Protein AF-A0A3R6RCW5-F1 (afdb_monomer)

pLDDT: mean 74.86, std 22.26, range [25.84, 98.38]

Structure (mmCIF, N/CA/C/O backbone):
data_AF-A0A3R6RCW5-F1
#
_entry.id   AF-A0A3R6RCW5-F1
#
loop_
_atom_site.group_PDB
_atom_site.id
_atom_site.type_symbol
_atom_site.label_atom_id
_atom_site.label_alt_id
_atom_site.label_comp_id
_atom_site.label_asym_id
_atom_site.label_entity_id
_atom_site.label_seq_id
_atom_site.pdbx_PDB_ins_code
_atom_site.Cartn_x
_atom_site.Cartn_y
_atom_site.Cartn_z
_atom_site.occupancy
_atom_site.B_iso_or_equiv
_atom_site.auth_seq_id
_atom_site.auth_comp_id
_atom_site.auth_asym_id
_atom_site.auth_atom_id
_atom_site.pdbx_PDB_model_num
ATOM 1 N N . MET A 1 1 ? 11.178 -38.781 61.546 1.00 30.75 1 MET A N 1
ATOM 2 C CA . MET A 1 1 ? 9.758 -39.205 61.508 1.00 30.75 1 MET A CA 1
ATOM 3 C C . MET A 1 1 ? 8.879 -37.956 61.593 1.00 30.75 1 MET A C 1
ATOM 5 O O . MET A 1 1 ? 9.357 -36.975 62.148 1.00 30.75 1 MET A O 1
ATOM 9 N N . PRO A 1 2 ? 7.709 -37.938 60.935 1.00 32.97 2 PRO A N 1
ATOM 10 C CA . PRO A 1 2 ? 7.209 -36.791 60.161 1.00 32.97 2 PRO A CA 1
ATOM 11 C C . PRO A 1 2 ? 6.230 -35.880 60.934 1.00 32.97 2 PRO A C 1
ATOM 13 O O . PRO A 1 2 ? 5.590 -36.358 61.870 1.00 32.97 2 PRO A O 1
ATOM 16 N N . PRO A 1 3 ? 6.016 -34.611 60.523 1.00 35.06 3 PRO A N 1
ATOM 17 C CA . PRO A 1 3 ? 4.926 -33.795 61.042 1.00 35.06 3 PRO A CA 1
ATOM 18 C C . PRO A 1 3 ? 3.623 -34.152 60.313 1.00 35.06 3 PRO A C 1
ATOM 20 O O . PRO A 1 3 ? 3.296 -33.621 59.257 1.00 35.06 3 PRO A O 1
ATOM 23 N N . GLY A 1 4 ? 2.902 -35.105 60.899 1.00 47.81 4 GLY A N 1
ATOM 24 C CA . GLY A 1 4 ? 1.522 -35.484 60.583 1.00 47.81 4 GLY A CA 1
ATOM 25 C C . GLY A 1 4 ? 0.675 -35.612 61.855 1.00 47.81 4 GLY A C 1
ATOM 26 O O . GLY A 1 4 ? -0.209 -36.458 61.922 1.00 47.81 4 GLY A O 1
ATOM 27 N N . GLN A 1 5 ? 0.982 -34.822 62.893 1.00 51.81 5 GLN A N 1
ATOM 28 C CA . GLN A 1 5 ? 0.390 -34.953 64.233 1.00 51.81 5 GLN A CA 1
ATOM 29 C C . GLN A 1 5 ? -0.256 -33.671 64.802 1.00 51.81 5 GLN A C 1
ATOM 31 O O . GLN A 1 5 ? -0.474 -33.598 66.004 1.00 51.81 5 GLN A O 1
ATOM 36 N N . GLU A 1 6 ? -0.657 -32.697 63.974 1.00 48.44 6 GLU A N 1
ATOM 37 C CA . GLU A 1 6 ? -1.359 -31.481 64.456 1.00 48.44 6 GLU A CA 1
ATOM 38 C C . GLU A 1 6 ? -2.704 -31.173 63.769 1.00 48.44 6 GLU A C 1
ATOM 40 O O . GLU A 1 6 ? -3.162 -30.035 63.762 1.00 48.44 6 GLU A O 1
ATOM 45 N N . LEU A 1 7 ? -3.405 -32.170 63.216 1.00 47.66 7 LEU A N 1
ATOM 46 C CA . LEU A 1 7 ? -4.731 -31.940 62.605 1.00 47.66 7 LEU A CA 1
ATOM 47 C C . LEU A 1 7 ? -5.890 -32.749 63.204 1.00 47.66 7 LEU A C 1
ATOM 49 O O . LEU A 1 7 ? -7.007 -32.674 62.700 1.00 47.66 7 LEU A O 1
ATOM 53 N N . SER A 1 8 ? -5.697 -33.468 64.313 1.00 50.00 8 SER A N 1
ATOM 54 C CA . SER A 1 8 ? -6.779 -34.261 64.929 1.00 50.00 8 SER A CA 1
ATOM 55 C C . SER A 1 8 ? -7.520 -33.570 66.087 1.00 50.00 8 SER A C 1
ATOM 57 O O . SER A 1 8 ? -8.469 -34.142 66.621 1.00 50.00 8 SER A O 1
ATOM 59 N N . GLY A 1 9 ? -7.143 -32.339 66.462 1.00 46.25 9 GLY A N 1
ATOM 60 C CA . GLY A 1 9 ? -7.747 -31.607 67.590 1.00 46.25 9 GLY A CA 1
ATOM 61 C C . GLY A 1 9 ? -8.756 -30.501 67.238 1.00 46.25 9 GLY A C 1
ATOM 62 O O . GLY A 1 9 ? -9.497 -30.062 68.114 1.00 46.25 9 GLY A O 1
ATOM 63 N N . LEU A 1 10 ? -8.824 -30.043 65.982 1.00 44.44 10 LEU A N 1
ATOM 64 C CA . LEU A 1 10 ? -9.573 -28.830 65.590 1.00 44.44 10 LEU A CA 1
ATOM 65 C C . LEU A 1 10 ? -11.055 -29.054 65.226 1.00 44.44 10 LEU A C 1
ATOM 67 O O . LEU A 1 10 ? -11.757 -28.107 64.877 1.00 44.44 10 LEU A O 1
ATOM 71 N N . THR A 1 11 ? -11.568 -30.282 65.321 1.00 48.78 11 THR A N 1
ATOM 72 C CA . THR A 1 11 ? -12.940 -30.635 64.902 1.00 48.78 11 THR A CA 1
ATOM 73 C C . THR A 1 11 ? -13.955 -30.781 66.040 1.00 48.78 11 THR A C 1
ATOM 75 O O . THR A 1 11 ? -15.089 -31.168 65.769 1.00 48.78 11 THR A O 1
ATOM 78 N N . LYS A 1 12 ? -13.610 -30.471 67.301 1.00 47.28 12 LYS A N 1
ATOM 79 C CA . LYS A 1 12 ? -14.509 -30.733 68.450 1.00 47.28 12 LYS A CA 1
ATOM 80 C C . LYS A 1 12 ? -14.918 -29.537 69.316 1.00 47.28 12 LYS A C 1
ATOM 82 O O . LYS A 1 12 ? -15.684 -29.744 70.251 1.00 47.28 12 LYS A O 1
ATOM 87 N N . ASP A 1 13 ? -14.495 -28.312 69.006 1.00 47.88 13 ASP A N 1
ATOM 88 C CA . ASP A 1 13 ? -14.911 -27.125 69.770 1.00 47.88 13 ASP A CA 1
ATOM 89 C C . ASP A 1 13 ? -15.433 -26.000 68.850 1.00 47.88 13 ASP A C 1
ATOM 91 O O . ASP A 1 13 ? -14.643 -25.262 68.253 1.00 47.88 13 ASP A O 1
ATOM 95 N N . PRO A 1 14 ? -16.765 -25.856 68.708 1.00 50.72 14 PRO A N 1
ATOM 96 C CA . PRO A 1 14 ? -17.390 -24.800 67.910 1.00 50.72 14 PRO A CA 1
ATOM 97 C C . PRO A 1 14 ? -17.137 -23.377 68.432 1.00 50.72 14 PRO A C 1
ATOM 99 O O . PRO A 1 14 ? -17.362 -22.424 67.690 1.00 50.72 14 PRO A O 1
ATOM 102 N N . GLN A 1 15 ? -16.683 -23.201 69.680 1.00 51.16 15 GLN A N 1
ATOM 103 C CA . GLN A 1 15 ? -16.537 -21.877 70.301 1.00 51.16 15 GLN A CA 1
ATOM 104 C C . GLN A 1 15 ? -15.192 -21.194 70.017 1.00 51.16 15 GLN A C 1
ATOM 106 O O . GLN A 1 15 ? -15.000 -20.046 70.415 1.00 51.16 15 GLN A O 1
ATOM 111 N N . LYS A 1 16 ? -14.272 -21.854 69.300 1.00 48.81 16 LYS A N 1
ATOM 112 C CA . LYS A 1 16 ? -12.959 -21.292 68.930 1.00 48.81 16 LYS A CA 1
ATOM 113 C C . LYS A 1 16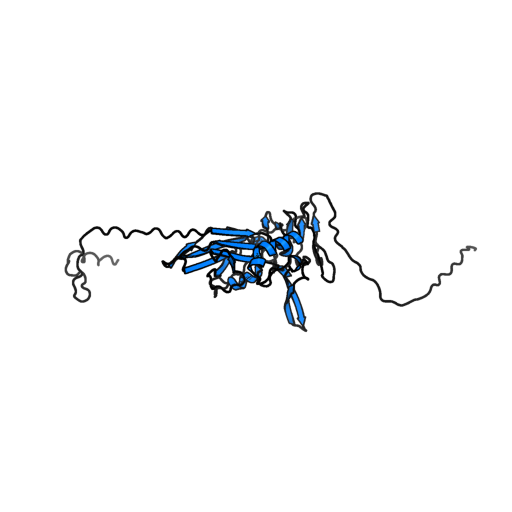 ? -12.847 -20.812 67.480 1.00 48.81 16 LYS A C 1
ATOM 115 O O . LYS A 1 16 ? -11.752 -20.468 67.049 1.00 48.81 16 LYS A O 1
ATOM 120 N N . ARG A 1 17 ? -13.947 -20.763 66.719 1.00 48.66 17 ARG A N 1
ATOM 121 C CA . ARG A 1 17 ? -13.941 -20.135 65.388 1.00 48.66 17 ARG A CA 1
ATOM 122 C C . ARG A 1 17 ? -14.003 -18.614 65.533 1.00 48.66 17 ARG A C 1
ATOM 124 O O . ARG A 1 17 ? -14.831 -18.077 66.262 1.00 48.66 17 ARG A O 1
ATOM 131 N N . GLU A 1 18 ? -13.041 -17.975 64.888 1.00 45.00 18 GLU A N 1
ATOM 132 C CA . GLU A 1 18 ? -12.576 -16.606 65.083 1.00 45.00 18 GLU A CA 1
ATOM 133 C C . GLU A 1 18 ? -13.683 -15.543 65.038 1.00 45.00 18 GLU A C 1
ATOM 135 O O . GLU A 1 18 ? -14.505 -15.482 64.126 1.00 45.00 18 GLU A O 1
ATOM 140 N N . ARG A 1 19 ? -13.651 -14.666 66.046 1.00 40.44 19 ARG A N 1
ATOM 141 C CA . ARG A 1 19 ? -14.310 -13.359 66.064 1.00 40.44 19 ARG A CA 1
ATOM 142 C C . ARG A 1 19 ? -13.325 -12.346 65.480 1.00 40.44 19 ARG A C 1
ATOM 144 O O . ARG A 1 19 ? -12.200 -12.269 65.969 1.00 40.44 19 ARG A O 1
ATOM 151 N N . PHE A 1 20 ? -13.743 -11.534 64.515 1.00 38.69 20 PHE A N 1
ATOM 152 C CA . PHE A 1 20 ? -12.993 -10.350 64.087 1.00 38.69 20 PHE A CA 1
ATOM 153 C C . PHE A 1 20 ? -13.602 -9.131 64.798 1.00 38.69 20 PHE A C 1
ATOM 155 O O . PHE A 1 20 ? -14.786 -8.859 64.639 1.00 38.69 20 PHE A O 1
ATOM 162 N N . TYR A 1 21 ? -12.830 -8.459 65.659 1.00 38.34 21 TYR A N 1
ATOM 163 C CA . TYR A 1 21 ? -13.217 -7.229 66.381 1.00 38.34 21 TYR A CA 1
ATOM 164 C C . TYR A 1 21 ? -14.599 -7.216 67.075 1.00 38.34 21 TYR A C 1
ATOM 166 O O . TYR A 1 21 ? -15.248 -6.182 67.164 1.00 38.34 21 TYR A O 1
ATOM 174 N N . GLY A 1 22 ? -15.036 -8.341 67.645 1.00 45.44 22 GLY A N 1
ATOM 175 C CA . GLY A 1 22 ? -16.128 -8.348 68.628 1.00 45.44 22 GLY A CA 1
ATOM 176 C C . GLY A 1 22 ? -17.563 -8.223 68.097 1.00 45.44 22 GLY A C 1
ATOM 177 O O . GLY A 1 22 ? -18.472 -8.251 68.922 1.00 45.44 22 GLY A O 1
ATOM 178 N N . GLU A 1 23 ? -17.801 -8.178 66.783 1.00 38.06 23 GLU A N 1
ATOM 179 C CA . GLU A 1 23 ? -19.161 -8.222 66.220 1.00 38.06 23 GLU A CA 1
ATOM 180 C C . GLU A 1 23 ? -19.537 -9.608 65.671 1.00 38.06 23 GLU A C 1
ATOM 182 O O . GLU A 1 23 ? -18.700 -10.367 65.174 1.00 38.06 23 GLU A O 1
ATOM 187 N N . ALA A 1 24 ? -20.818 -9.967 65.801 1.00 39.12 24 ALA A N 1
ATOM 188 C CA . ALA A 1 24 ? -21.356 -11.222 65.294 1.00 39.12 24 ALA A CA 1
ATOM 189 C C . ALA A 1 24 ? -21.488 -11.159 63.765 1.00 39.12 24 ALA A C 1
ATOM 191 O O . ALA A 1 24 ? -22.272 -10.373 63.238 1.00 39.12 24 ALA A O 1
ATOM 192 N N . VAL A 1 25 ? -20.762 -12.021 63.050 1.00 37.66 25 VAL A N 1
ATOM 193 C CA . VAL A 1 25 ? -20.960 -12.220 61.608 1.00 37.66 25 VAL A CA 1
ATOM 194 C C . VAL A 1 25 ? -22.313 -12.907 61.416 1.00 37.66 25 VAL A C 1
ATOM 196 O O . VAL A 1 25 ? -22.475 -14.093 61.707 1.00 37.66 25 VAL A O 1
ATOM 199 N N . GLY A 1 26 ? -23.313 -12.123 61.013 1.00 35.34 26 GLY A N 1
ATOM 200 C CA . GLY A 1 26 ? -24.678 -12.582 60.792 1.00 35.34 26 GLY A CA 1
ATOM 201 C C . GLY A 1 26 ? -24.766 -13.626 59.679 1.00 35.34 26 GLY A C 1
ATOM 202 O O . GLY A 1 26 ? -24.210 -13.458 58.596 1.00 35.34 26 GLY A O 1
ATOM 203 N N . TYR A 1 27 ? -25.510 -14.696 59.950 1.00 38.56 27 TYR A N 1
ATOM 204 C CA . TYR A 1 27 ? -26.004 -15.620 58.938 1.00 38.56 27 TYR A CA 1
ATOM 205 C C . TYR A 1 27 ? -27.066 -14.907 58.094 1.00 38.56 27 TYR A C 1
ATOM 207 O O . TYR A 1 27 ? -28.124 -14.562 58.617 1.00 38.56 27 TYR A O 1
ATOM 215 N N . TYR A 1 28 ? -26.823 -14.738 56.795 1.00 31.94 28 TYR A N 1
ATOM 216 C CA . TYR A 1 28 ? -27.906 -14.515 55.839 1.00 31.94 28 TYR A CA 1
ATOM 217 C C . TYR A 1 28 ? -28.344 -15.860 55.261 1.00 31.94 28 TYR A C 1
ATOM 219 O O . TYR A 1 28 ? -27.628 -16.496 54.491 1.00 31.94 28 TYR A O 1
ATOM 227 N N . ALA A 1 29 ? -29.541 -16.280 55.662 1.00 40.41 29 ALA A N 1
ATOM 228 C CA . ALA A 1 29 ? -30.357 -17.264 54.973 1.00 40.41 29 ALA A CA 1
ATOM 229 C C . ALA A 1 29 ? -31.586 -16.526 54.425 1.00 40.41 29 ALA A C 1
ATOM 231 O O . ALA A 1 29 ? -32.310 -15.907 55.204 1.00 40.41 29 ALA A O 1
ATOM 232 N N . GLY A 1 30 ? -31.838 -16.595 53.115 1.00 30.08 30 GLY A N 1
ATOM 233 C CA . GLY A 1 30 ? -33.125 -16.181 52.554 1.00 30.08 30 GLY A CA 1
ATOM 234 C C . GLY A 1 30 ? -33.087 -15.624 51.133 1.00 30.08 30 GLY A C 1
ATOM 235 O O . GLY A 1 30 ? -32.453 -14.609 50.884 1.00 30.08 30 GLY A O 1
ATOM 236 N N . ALA A 1 31 ? -33.905 -16.258 50.289 1.00 31.25 31 ALA A N 1
ATOM 237 C CA . ALA A 1 31 ? -34.411 -15.830 48.985 1.00 31.25 31 ALA A CA 1
ATOM 238 C C . ALA A 1 31 ? -33.444 -15.908 47.795 1.00 31.25 31 ALA A C 1
ATOM 240 O O . ALA A 1 31 ? -32.333 -15.392 47.819 1.00 31.25 31 ALA A O 1
ATOM 241 N N . SER A 1 32 ? -33.923 -16.567 46.735 1.00 37.91 32 SER A N 1
ATOM 242 C CA . SER A 1 32 ? -33.320 -16.609 45.410 1.00 37.91 32 SER A CA 1
ATOM 243 C C . SER A 1 32 ? -32.846 -15.221 44.989 1.00 37.91 32 SER A C 1
ATOM 245 O O . SER A 1 32 ? -33.643 -14.378 44.584 1.00 37.91 32 SER A O 1
ATOM 247 N N . LEU A 1 33 ? -31.533 -15.010 45.040 1.00 38.69 33 LEU A N 1
ATOM 248 C CA . LEU A 1 33 ? -30.885 -14.128 44.090 1.00 38.69 33 LEU A CA 1
ATOM 249 C C . LEU A 1 33 ? -31.175 -14.768 42.734 1.00 38.69 33 LEU A C 1
ATOM 251 O O . LEU A 1 33 ? -30.578 -15.786 42.386 1.00 38.69 33 LEU A O 1
ATOM 255 N N . THR A 1 34 ? -32.141 -14.228 41.991 1.00 40.03 34 THR A N 1
ATOM 256 C CA . THR A 1 34 ? -32.023 -14.259 40.533 1.00 40.03 34 THR A CA 1
ATOM 257 C C . THR A 1 34 ? -30.576 -13.899 40.244 1.00 40.03 34 THR A C 1
ATOM 259 O O . THR A 1 34 ? -30.124 -12.850 40.719 1.00 40.03 34 THR A O 1
ATOM 262 N N . GLU A 1 35 ? -29.838 -14.797 39.578 1.00 39.53 35 GLU A N 1
ATOM 263 C CA . GLU A 1 35 ? -28.527 -14.443 39.038 1.00 39.53 35 GLU A CA 1
ATOM 264 C C . GLU A 1 35 ? -28.685 -13.052 38.421 1.00 39.53 35 GLU A C 1
ATOM 266 O O . GLU A 1 35 ? -29.673 -12.849 37.702 1.00 39.53 35 GLU A O 1
ATOM 271 N N . PRO A 1 36 ? -27.827 -12.069 38.764 1.00 42.72 36 PRO A N 1
ATOM 272 C CA . PRO A 1 36 ? -27.887 -10.792 38.075 1.00 42.72 36 PRO A CA 1
ATOM 273 C C . PRO A 1 36 ? -27.877 -11.139 36.595 1.00 42.72 36 PRO A C 1
ATOM 275 O O . PRO A 1 36 ? -27.014 -11.923 36.189 1.00 42.72 36 PRO A O 1
ATOM 278 N N . GLU A 1 37 ? -28.879 -10.665 35.844 1.00 38.72 37 GLU A N 1
ATOM 279 C CA . GLU A 1 37 ? -28.925 -10.887 34.404 1.00 38.72 37 GLU A CA 1
ATOM 280 C C . GLU A 1 37 ? -27.516 -10.609 33.895 1.00 38.72 37 GLU A C 1
ATOM 282 O O . GLU A 1 37 ? -27.020 -9.479 33.981 1.00 38.72 37 GLU A O 1
ATOM 287 N N . LYS A 1 38 ? -26.833 -11.660 33.429 1.00 37.09 38 LYS A N 1
ATOM 288 C CA . LYS A 1 38 ? -25.715 -11.472 32.528 1.00 37.09 38 LYS A CA 1
ATOM 289 C C . LYS A 1 38 ? -26.368 -10.796 31.340 1.00 37.09 38 LYS A C 1
ATOM 291 O O . LYS A 1 38 ? -26.935 -11.471 30.489 1.00 37.09 38 LYS A O 1
ATOM 296 N N . LYS A 1 39 ? -26.347 -9.461 31.323 1.00 38.38 39 LYS A N 1
ATOM 297 C CA . LYS A 1 39 ? -26.406 -8.742 30.064 1.00 38.38 39 LYS A CA 1
ATOM 298 C C . LYS A 1 39 ? -25.339 -9.420 29.230 1.00 38.38 39 LYS A C 1
ATOM 300 O O . LYS A 1 39 ? -24.167 -9.412 29.624 1.00 38.38 39 LYS A O 1
ATOM 305 N N . ASP A 1 40 ? -25.766 -10.097 28.172 1.00 47.88 40 ASP A N 1
ATOM 306 C CA . ASP A 1 40 ? -24.823 -10.529 27.160 1.00 47.88 40 ASP A CA 1
ATOM 307 C C . ASP A 1 40 ? -23.953 -9.309 26.847 1.00 47.88 40 ASP A C 1
ATOM 309 O O . ASP A 1 40 ? -24.497 -8.199 26.753 1.00 47.88 40 ASP A O 1
ATOM 313 N N . PRO A 1 41 ? -22.616 -9.463 26.820 1.00 49.50 41 PRO A N 1
ATOM 314 C CA . PRO A 1 41 ? -21.749 -8.343 26.502 1.00 49.50 41 PRO A CA 1
ATOM 315 C C . PRO A 1 41 ? -22.288 -7.726 25.219 1.00 49.50 41 PRO A C 1
ATOM 317 O O . PRO A 1 41 ? -22.535 -8.466 24.265 1.00 49.50 41 PRO A O 1
ATOM 320 N N . GLU A 1 42 ? -22.542 -6.413 25.235 1.00 55.09 42 GLU A N 1
ATOM 321 C CA . GLU A 1 42 ? -22.978 -5.678 24.051 1.00 55.09 42 GLU A CA 1
ATOM 322 C C . GLU A 1 42 ? -22.049 -6.073 22.906 1.00 55.09 42 GLU A C 1
ATOM 324 O O . GLU A 1 42 ? -20.868 -5.720 22.886 1.00 55.09 42 GLU A O 1
ATOM 329 N N . GLN A 1 43 ? -22.557 -6.902 21.994 1.00 57.59 43 GLN A N 1
ATOM 330 C CA . GLN A 1 43 ? -21.824 -7.264 20.799 1.00 57.59 43 GLN A CA 1
ATOM 331 C C . GLN A 1 43 ? -21.896 -6.045 19.902 1.00 57.59 43 GLN A C 1
ATOM 333 O O . GLN A 1 43 ? -22.861 -5.838 19.171 1.00 57.59 43 GLN A O 1
ATOM 338 N N . VAL A 1 44 ? -20.881 -5.199 20.025 1.00 69.56 44 VAL A N 1
ATOM 339 C CA . VAL A 1 44 ? -20.669 -4.103 19.099 1.00 69.56 44 VAL A CA 1
ATOM 340 C C . VAL A 1 44 ? -20.272 -4.726 17.769 1.00 69.56 44 VAL A C 1
ATOM 342 O O . VAL A 1 44 ? -19.148 -5.202 17.605 1.00 69.56 44 VAL A O 1
ATOM 345 N N . GLU A 1 45 ? -21.215 -4.776 16.834 1.00 77.50 45 GLU A N 1
ATOM 346 C CA . GLU A 1 45 ? -20.921 -5.196 15.472 1.00 77.50 45 GLU A CA 1
ATOM 347 C C . GLU A 1 45 ? -20.054 -4.117 14.815 1.00 77.50 45 GLU A C 1
ATOM 349 O O . GLU A 1 45 ? -20.469 -2.969 14.658 1.00 77.50 45 GLU A O 1
ATOM 354 N N . MET A 1 46 ? -18.822 -4.486 14.467 1.00 84.19 46 MET A N 1
ATOM 355 C CA . MET A 1 46 ? -17.880 -3.616 13.768 1.00 84.19 46 MET A CA 1
ATOM 356 C C . MET A 1 46 ? -17.725 -4.108 12.343 1.00 84.19 46 MET A C 1
ATOM 358 O O . MET A 1 46 ? -17.439 -5.289 12.120 1.00 84.19 46 MET A O 1
ATOM 362 N N . LYS A 1 47 ? -17.843 -3.193 11.381 1.00 90.56 47 LYS A N 1
ATOM 363 C CA . LYS A 1 47 ? -17.513 -3.479 9.988 1.00 90.56 47 LYS A CA 1
ATOM 364 C C . LYS A 1 47 ? -16.159 -2.878 9.659 1.00 90.56 47 LYS A C 1
ATOM 366 O O . LYS A 1 47 ? -15.952 -1.679 9.814 1.00 90.56 47 LYS A O 1
ATOM 371 N N . VAL A 1 48 ? -15.249 -3.747 9.235 1.00 93.12 48 VAL A N 1
ATOM 372 C CA . VAL A 1 48 ? -13.889 -3.400 8.823 1.00 93.12 48 VAL A CA 1
ATOM 373 C C . VAL A 1 48 ? -13.680 -3.968 7.429 1.00 93.12 48 VAL A C 1
ATOM 375 O O . VAL A 1 48 ? -13.804 -5.180 7.235 1.00 93.12 48 VAL A O 1
ATOM 378 N N . THR A 1 49 ? -13.358 -3.103 6.473 1.00 95.12 49 THR A N 1
ATOM 379 C CA . THR A 1 49 ? -13.091 -3.483 5.083 1.00 95.12 49 THR A CA 1
ATOM 380 C C . THR A 1 49 ? -11.710 -2.990 4.683 1.00 95.12 49 THR A C 1
ATOM 382 O O . THR A 1 49 ? -11.371 -1.828 4.874 1.00 95.12 49 THR A O 1
ATOM 385 N N . VAL A 1 50 ? -10.888 -3.879 4.125 1.00 96.50 50 VAL A N 1
ATOM 386 C CA . VAL A 1 50 ? -9.531 -3.545 3.678 1.00 96.50 50 VAL A CA 1
ATOM 387 C C . VAL A 1 50 ? -9.494 -3.459 2.160 1.00 96.50 50 VAL A C 1
ATOM 389 O O . VAL A 1 50 ? -9.865 -4.411 1.472 1.00 96.50 50 VAL A O 1
ATOM 392 N N . HIS A 1 51 ? -8.974 -2.347 1.650 1.00 95.81 51 HIS A N 1
ATOM 393 C CA . HIS A 1 51 ? -8.833 -2.072 0.227 1.00 95.81 51 HIS A CA 1
ATOM 394 C C . HIS A 1 51 ? -7.351 -2.049 -0.139 1.00 95.81 51 HIS A C 1
ATOM 396 O O . HIS A 1 51 ? -6.622 -1.146 0.260 1.00 95.81 51 HIS A O 1
ATOM 402 N N . ASN A 1 52 ? -6.887 -3.060 -0.879 1.00 96.62 52 ASN A N 1
ATOM 403 C CA . ASN A 1 52 ? -5.499 -3.166 -1.341 1.00 96.62 52 ASN A CA 1
ATOM 404 C C . ASN A 1 52 ? -5.389 -2.791 -2.824 1.00 96.62 52 ASN A C 1
ATOM 406 O O . ASN A 1 52 ? -5.138 -3.635 -3.692 1.00 96.62 52 ASN A O 1
ATOM 410 N N . GLU A 1 53 ? -5.631 -1.515 -3.106 1.00 92.81 53 GLU A N 1
ATOM 411 C CA . GLU A 1 53 ? -5.816 -0.989 -4.457 1.00 92.81 53 GLU A CA 1
ATOM 412 C C . GLU A 1 53 ? -4.791 0.125 -4.728 1.00 92.81 53 GLU A C 1
ATOM 414 O O . GLU A 1 53 ? -3.629 0.012 -4.309 1.00 92.81 53 GLU A O 1
ATOM 419 N N . GLU A 1 54 ? -5.158 1.163 -5.480 1.00 94.00 54 GLU A N 1
ATOM 420 C CA . GLU A 1 54 ? -4.312 2.323 -5.776 1.00 94.00 54 GLU A CA 1
ATOM 421 C C . GLU A 1 54 ? -3.795 3.022 -4.512 1.00 94.00 54 GLU A C 1
ATOM 423 O O . GLU A 1 54 ? -2.667 3.512 -4.507 1.00 94.00 54 GLU A O 1
ATOM 428 N N . VAL A 1 55 ? -4.569 2.972 -3.431 1.00 94.38 55 VAL A N 1
ATOM 429 C CA . VAL A 1 55 ? -4.148 3.261 -2.056 1.00 94.38 55 VAL A CA 1
ATOM 430 C C . VAL A 1 55 ? -4.416 2.008 -1.224 1.00 94.38 55 VAL A C 1
ATOM 432 O O . VAL A 1 55 ? -5.405 1.313 -1.458 1.00 94.38 55 VAL A O 1
ATOM 435 N N . LEU A 1 56 ? -3.536 1.683 -0.274 1.00 96.69 56 LEU A N 1
ATOM 436 C CA . LEU A 1 56 ? -3.872 0.707 0.762 1.00 96.69 56 LEU A CA 1
ATOM 437 C C . LEU A 1 56 ? -4.543 1.447 1.911 1.00 96.69 56 LEU A C 1
ATOM 439 O O . LEU A 1 56 ? -3.887 2.230 2.601 1.00 96.69 56 LEU A O 1
ATOM 443 N N . TYR A 1 57 ? -5.825 1.186 2.127 1.00 95.38 57 TYR A N 1
ATOM 444 C CA . TYR A 1 57 ? -6.573 1.808 3.212 1.00 95.38 57 TYR A CA 1
ATOM 445 C C . TYR A 1 57 ? -7.587 0.851 3.833 1.00 95.38 57 TYR A C 1
ATOM 447 O O . TYR A 1 57 ? -7.881 -0.225 3.299 1.00 95.38 57 TYR A O 1
ATOM 455 N N . VAL A 1 58 ? -8.089 1.244 4.999 1.00 95.62 58 VAL A N 1
ATOM 456 C CA . VAL A 1 58 ? -9.076 0.489 5.767 1.00 95.62 58 VAL A CA 1
ATOM 457 C C . VAL A 1 58 ? -10.282 1.370 6.016 1.00 95.62 58 VAL A C 1
ATOM 459 O O . VAL A 1 58 ? -10.140 2.423 6.624 1.00 95.62 58 VAL A O 1
ATOM 462 N N . GLU A 1 59 ? -11.448 0.926 5.574 1.00 93.75 59 GLU A N 1
ATOM 463 C CA . GLU A 1 59 ? -12.727 1.541 5.911 1.00 93.75 59 GLU A CA 1
ATOM 464 C C . GLU A 1 59 ? -13.253 0.892 7.198 1.00 93.75 59 GLU A C 1
ATOM 466 O O . GLU A 1 59 ? -13.346 -0.338 7.296 1.00 93.75 59 GLU A O 1
ATOM 471 N N . VAL A 1 60 ? -13.576 1.710 8.198 1.00 93.00 60 VAL A N 1
ATOM 472 C CA . VAL A 1 60 ? -14.141 1.271 9.478 1.00 93.00 60 VAL A CA 1
ATOM 473 C C . VAL A 1 60 ? -15.447 2.017 9.725 1.00 93.00 60 VAL A C 1
ATOM 475 O O . VAL A 1 60 ? -15.468 3.247 9.788 1.00 93.00 60 VAL A O 1
ATOM 478 N N . GLU A 1 61 ? -16.544 1.277 9.888 1.00 90.69 61 GLU A N 1
ATOM 479 C CA . GLU A 1 61 ? -17.801 1.847 10.379 1.00 90.69 61 GLU A CA 1
ATOM 480 C C . GLU A 1 61 ? -17.689 2.078 11.890 1.00 90.69 61 GLU A C 1
ATOM 482 O O . GLU A 1 61 ? -17.401 1.147 12.647 1.00 90.69 61 GLU A O 1
ATOM 487 N N . ILE A 1 62 ? -17.915 3.317 12.328 1.00 87.88 62 ILE A N 1
ATOM 488 C CA . ILE A 1 62 ? -17.797 3.714 13.731 1.00 87.88 62 ILE A CA 1
ATOM 489 C C . ILE A 1 62 ? -19.051 3.248 14.468 1.00 87.88 62 ILE A C 1
ATOM 491 O O . ILE A 1 62 ? -20.149 3.742 14.183 1.00 87.88 62 ILE A O 1
ATOM 495 N N . PRO A 1 63 ? -18.926 2.325 15.434 1.00 85.50 63 PRO A N 1
ATOM 496 C CA . PRO A 1 63 ? -20.093 1.847 16.150 1.00 85.50 63 PRO A CA 1
ATOM 497 C C . PRO A 1 63 ? -20.650 2.925 17.083 1.00 85.50 63 PRO A C 1
ATOM 499 O O . PRO A 1 63 ? -19.910 3.714 17.670 1.00 85.50 63 PRO A O 1
ATOM 502 N N . SER A 1 64 ? -21.969 2.951 17.260 1.00 81.94 64 SER A N 1
ATOM 503 C CA . SER A 1 64 ? -22.613 3.847 18.224 1.00 81.94 64 SER A CA 1
ATOM 504 C C . SER A 1 64 ? -22.295 3.438 19.665 1.00 81.94 64 SER A C 1
ATOM 506 O O . SER A 1 64 ? -22.301 2.247 19.967 1.00 81.94 64 SER A O 1
ATOM 508 N N . GLY A 1 65 ? -22.113 4.410 20.566 1.00 78.94 65 GLY A N 1
ATOM 509 C CA . GLY A 1 65 ? -21.950 4.137 22.004 1.00 78.94 65 GLY A CA 1
ATOM 510 C C . GLY A 1 65 ? -20.578 3.570 22.385 1.00 78.94 65 GLY A C 1
ATOM 511 O O . GLY A 1 65 ? -20.460 2.803 23.340 1.00 78.94 65 GLY A O 1
ATOM 512 N N . VAL A 1 66 ? -19.529 3.902 21.623 1.00 84.00 66 VAL A N 1
ATOM 513 C CA . VAL A 1 66 ? -18.144 3.543 21.961 1.00 84.00 66 VAL A CA 1
ATOM 514 C C . VAL A 1 66 ? -17.403 4.752 22.529 1.00 84.00 66 VAL A C 1
ATOM 516 O O . VAL A 1 66 ? -17.505 5.863 22.014 1.00 84.00 66 VAL A O 1
ATOM 519 N N . ASN A 1 67 ? -16.640 4.523 23.595 1.00 84.19 67 ASN A N 1
ATOM 520 C CA . ASN A 1 67 ? -15.789 5.518 24.252 1.00 84.19 67 ASN A CA 1
ATOM 521 C C . ASN A 1 67 ? -14.398 5.626 23.614 1.00 84.19 67 ASN A C 1
ATOM 523 O O . ASN A 1 67 ? -13.650 6.557 23.907 1.00 84.19 67 ASN A O 1
ATOM 527 N N . GLY A 1 68 ? -14.025 4.645 22.796 1.00 87.88 68 GLY A N 1
ATOM 528 C CA . GLY A 1 68 ? -12.751 4.614 22.099 1.00 87.88 68 GLY A CA 1
ATOM 529 C C . GLY A 1 68 ? -12.803 3.646 20.932 1.00 87.88 68 GLY A C 1
ATOM 530 O O . GLY A 1 68 ? -13.426 2.591 21.052 1.00 87.88 68 GLY A O 1
ATOM 531 N N . LEU A 1 69 ? -12.132 3.981 19.835 1.00 91.00 69 LEU A N 1
ATOM 532 C CA . LEU A 1 69 ? -11.985 3.106 18.678 1.00 91.00 69 LEU A CA 1
ATOM 533 C C . LEU A 1 69 ? -10.539 3.144 18.187 1.00 91.00 69 LEU A C 1
ATOM 535 O O . LEU A 1 69 ? -9.959 4.211 18.017 1.00 91.00 69 LEU A O 1
ATOM 539 N N . LYS A 1 70 ? -9.955 1.970 17.966 1.00 92.50 70 LYS A N 1
ATOM 540 C CA . LYS A 1 70 ? -8.575 1.800 17.514 1.00 92.50 70 LYS A CA 1
ATOM 541 C C . LYS A 1 70 ? -8.540 0.907 16.293 1.00 92.50 70 LYS A C 1
ATOM 543 O O . LYS A 1 70 ? -9.240 -0.103 16.261 1.00 92.50 70 LYS A O 1
ATOM 548 N N . LEU A 1 71 ? -7.676 1.221 15.335 1.00 94.44 71 LEU A N 1
ATOM 549 C CA . LEU A 1 71 ? -7.319 0.296 14.268 1.00 94.44 71 LEU A CA 1
ATOM 550 C C . LEU A 1 71 ? -5.973 -0.343 14.576 1.00 94.44 71 LEU A C 1
ATOM 552 O O . LEU A 1 71 ? -4.953 0.336 14.551 1.00 94.44 71 LEU A O 1
ATOM 556 N N . TRP A 1 72 ? -5.960 -1.644 14.827 1.00 94.94 72 TRP A N 1
ATOM 557 C CA . TRP A 1 72 ? -4.736 -2.406 15.026 1.00 94.94 72 TRP A CA 1
ATOM 558 C C . TRP A 1 72 ? -4.143 -2.859 13.697 1.00 94.94 72 TRP A C 1
ATOM 560 O O . TRP A 1 72 ? -4.858 -3.331 12.812 1.00 94.94 72 TRP A O 1
ATOM 570 N N . VAL A 1 73 ? -2.817 -2.773 13.601 1.00 96.56 73 VAL A N 1
ATOM 571 C CA . VAL A 1 73 ? -2.021 -3.308 12.495 1.00 96.56 73 VAL A CA 1
ATOM 572 C C . VAL A 1 73 ? -0.926 -4.199 13.074 1.00 96.56 73 VAL A C 1
ATOM 574 O O . VAL A 1 73 ? -0.150 -3.775 13.936 1.00 96.56 73 VAL A O 1
ATOM 577 N N . GLU A 1 74 ? -0.857 -5.441 12.598 1.00 96.31 74 GLU A N 1
ATOM 578 C CA . GLU A 1 74 ? 0.132 -6.429 13.030 1.00 96.31 74 GLU A CA 1
ATOM 579 C C . GLU A 1 74 ? 0.894 -7.027 11.845 1.00 96.31 74 GLU A C 1
ATOM 581 O O . GLU A 1 74 ? 0.281 -7.519 10.901 1.00 96.31 74 GLU A O 1
ATOM 586 N N . GLY A 1 75 ? 2.224 -7.059 11.904 1.00 96.75 75 GLY A N 1
ATOM 587 C CA . GLY A 1 75 ? 3.055 -7.749 10.918 1.00 96.75 75 GLY A CA 1
ATOM 588 C C . GLY A 1 75 ? 3.065 -9.258 11.148 1.00 96.75 75 GLY A C 1
ATOM 589 O O . GLY A 1 75 ? 3.437 -9.728 12.225 1.00 96.75 75 GLY A O 1
ATOM 590 N N . ALA A 1 76 ? 2.676 -10.039 10.140 1.00 95.88 76 ALA A N 1
ATOM 591 C CA . ALA A 1 76 ? 2.547 -11.489 10.261 1.00 95.88 76 ALA A CA 1
ATOM 592 C C . ALA A 1 76 ? 3.892 -12.211 10.453 1.00 95.88 76 ALA A C 1
ATOM 594 O O . ALA A 1 76 ? 3.933 -13.260 11.097 1.00 95.88 76 ALA A O 1
ATOM 595 N N . ALA A 1 77 ? 4.982 -11.678 9.896 1.00 95.06 77 ALA A N 1
ATOM 596 C CA . ALA A 1 77 ? 6.314 -12.271 9.958 1.00 95.06 77 ALA A CA 1
ATOM 597 C C . ALA A 1 77 ? 7.247 -11.534 10.930 1.00 95.06 77 ALA A C 1
ATOM 599 O O . ALA A 1 77 ? 8.111 -12.157 11.553 1.00 95.06 77 ALA A O 1
ATOM 600 N N . SER A 1 78 ? 7.102 -10.214 11.053 1.00 94.69 78 SER A N 1
ATOM 601 C CA . SER A 1 78 ? 7.873 -9.399 11.995 1.00 94.69 78 SER A CA 1
ATOM 602 C C . SER A 1 78 ? 7.376 -9.527 13.433 1.00 94.69 78 SER A C 1
ATOM 604 O O . SER A 1 78 ? 8.184 -9.429 14.355 1.00 94.69 78 SER A O 1
ATOM 606 N N . GLY A 1 79 ? 6.071 -9.746 13.634 1.00 93.88 79 GLY A N 1
ATOM 607 C CA . GLY A 1 79 ? 5.426 -9.602 14.938 1.00 93.88 79 GLY A CA 1
ATOM 608 C C . GLY A 1 79 ? 5.290 -8.142 15.385 1.00 93.88 79 GLY A C 1
ATOM 609 O O . GLY A 1 79 ? 4.981 -7.894 16.551 1.00 93.88 79 GLY A O 1
ATOM 610 N N . ALA A 1 80 ? 5.537 -7.179 14.490 1.00 94.25 80 ALA A N 1
ATOM 611 C CA . ALA A 1 80 ? 5.261 -5.768 14.732 1.00 94.25 80 ALA A CA 1
ATOM 612 C C . ALA A 1 80 ? 3.790 -5.585 15.098 1.00 94.25 80 ALA A C 1
ATOM 614 O O . ALA A 1 80 ? 2.934 -6.211 14.481 1.00 94.25 80 ALA A O 1
ATOM 615 N N . LYS A 1 81 ? 3.490 -4.752 16.093 1.00 94.12 81 LYS A N 1
ATOM 616 C CA . LYS A 1 81 ? 2.115 -4.465 16.507 1.00 94.12 81 LYS A CA 1
ATOM 617 C C . LYS A 1 81 ? 1.990 -3.016 16.950 1.00 94.12 81 LYS A C 1
ATOM 619 O O . LYS A 1 81 ? 2.812 -2.544 17.731 1.00 94.12 81 LYS A O 1
ATOM 624 N N . GLY A 1 82 ? 0.949 -2.344 16.478 1.00 92.88 82 GLY A N 1
ATOM 625 C CA . GLY A 1 82 ? 0.598 -0.974 16.846 1.00 92.88 82 GLY A CA 1
ATOM 626 C C . GLY A 1 82 ? -0.845 -0.660 16.486 1.00 92.88 82 GLY A C 1
ATOM 627 O O . GLY A 1 82 ? -1.525 -1.498 15.886 1.00 92.88 82 GLY A O 1
ATOM 628 N N . TRP A 1 83 ? -1.314 0.524 16.867 1.00 92.00 83 TRP A N 1
ATOM 629 C CA . TRP A 1 83 ? -2.671 0.957 16.565 1.00 92.00 83 TRP A CA 1
ATOM 630 C C . TRP A 1 83 ? -2.745 2.445 16.235 1.00 92.00 83 TRP A C 1
ATOM 632 O O . TRP A 1 83 ? -1.923 3.230 16.693 1.00 92.00 83 TRP A O 1
ATOM 642 N N . ILE A 1 84 ? -3.758 2.804 15.451 1.00 91.69 84 ILE A N 1
ATOM 643 C CA . ILE A 1 84 ? -4.107 4.180 15.088 1.00 91.69 84 ILE A CA 1
ATOM 644 C C . ILE A 1 84 ? -5.400 4.545 15.821 1.00 91.69 84 ILE A C 1
ATOM 646 O O . ILE A 1 84 ? -6.343 3.746 15.838 1.00 91.69 84 ILE A O 1
ATOM 650 N N . ASP A 1 85 ? -5.436 5.715 16.463 1.00 89.56 85 ASP A N 1
ATOM 651 C CA . ASP A 1 85 ? -6.630 6.206 17.161 1.00 89.56 85 ASP A CA 1
ATOM 652 C C . ASP A 1 85 ? -7.680 6.686 16.153 1.00 89.56 85 ASP A C 1
ATOM 654 O O . ASP A 1 85 ? -7.412 7.573 15.347 1.00 89.56 85 ASP A O 1
ATOM 658 N N . LEU A 1 86 ? -8.896 6.149 16.213 1.00 89.69 86 LEU A N 1
ATOM 659 C CA . LEU A 1 86 ? -9.995 6.515 15.315 1.00 89.69 86 LEU A CA 1
ATOM 660 C C . LEU A 1 86 ? -11.034 7.426 15.972 1.00 89.69 86 LEU A C 1
ATOM 662 O O . LEU A 1 86 ? -12.106 7.657 15.414 1.00 89.69 86 LEU A O 1
ATOM 666 N N . ASN A 1 87 ? -10.750 7.941 17.166 1.00 79.00 87 ASN A N 1
ATOM 667 C CA . ASN A 1 87 ? -11.641 8.880 17.827 1.00 79.00 87 ASN A CA 1
ATOM 668 C C . ASN A 1 87 ? -11.847 10.155 16.990 1.00 79.00 87 ASN A C 1
ATOM 670 O O . ASN A 1 87 ? -10.950 10.649 16.315 1.00 79.00 87 ASN A O 1
ATOM 674 N N . SER A 1 88 ? -13.031 10.765 17.084 1.00 63.78 88 SER A N 1
ATOM 675 C CA . SER A 1 88 ? -13.405 11.946 16.282 1.00 63.78 88 SER A CA 1
ATOM 676 C C . SER A 1 88 ? -12.537 13.194 16.512 1.00 63.78 88 SER A C 1
ATOM 678 O O . SER A 1 88 ? -12.682 14.183 15.797 1.00 63.78 88 SER A O 1
ATOM 680 N N . PHE A 1 89 ? -11.683 13.183 17.538 1.00 61.75 89 PHE A N 1
ATOM 681 C CA . PHE A 1 89 ? -10.743 14.259 17.859 1.00 61.75 89 PHE A CA 1
ATOM 682 C C . PHE A 1 89 ? -9.309 13.955 17.422 1.00 61.75 89 PHE A C 1
ATOM 684 O O . PHE A 1 89 ? -8.434 14.800 17.625 1.00 61.75 89 PHE A O 1
ATOM 691 N N . THR A 1 90 ? -9.048 12.769 16.865 1.00 66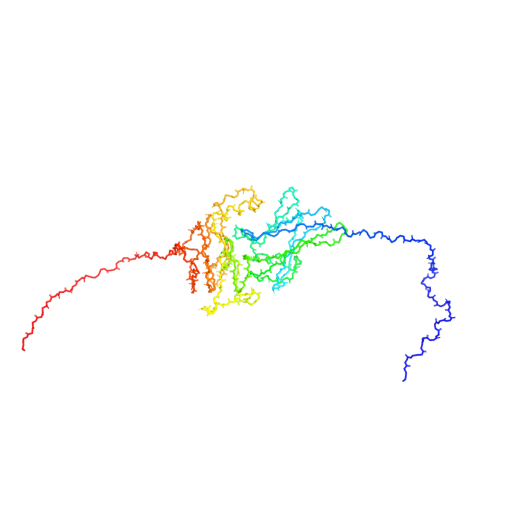.88 90 THR A N 1
ATOM 692 C CA . THR A 1 90 ? -7.712 12.408 16.406 1.00 66.88 90 THR A CA 1
ATOM 693 C C . THR A 1 90 ? -7.285 13.368 15.296 1.00 66.88 90 THR A C 1
ATOM 695 O O . THR A 1 90 ? -8.026 13.626 14.351 1.00 66.88 90 THR A O 1
ATOM 698 N N . GLN A 1 91 ? -6.076 13.914 15.427 1.00 68.31 91 GLN A N 1
ATOM 699 C CA . GLN A 1 91 ? -5.423 14.749 14.411 1.00 68.31 91 GLN A CA 1
ATOM 700 C C . GLN A 1 91 ? -4.452 13.935 13.546 1.00 68.31 91 GLN A C 1
ATOM 702 O O . GLN A 1 91 ? -3.497 14.482 13.003 1.00 68.31 91 GLN A O 1
ATOM 707 N N . ASP A 1 92 ? -4.658 12.622 13.470 1.00 80.06 92 ASP A N 1
ATOM 708 C CA . ASP A 1 92 ? -3.825 11.747 12.663 1.00 80.06 92 ASP A CA 1
ATOM 709 C C . ASP A 1 92 ? -4.189 11.975 11.199 1.00 80.06 92 ASP A C 1
ATOM 711 O O . ASP A 1 92 ? -5.332 11.780 10.784 1.00 80.06 92 ASP A O 1
ATOM 715 N N . GLU A 1 93 ? -3.205 12.419 10.424 1.00 81.38 93 GLU A N 1
ATOM 716 C CA . GLU A 1 93 ? -3.373 12.741 9.011 1.00 81.38 93 GLU A CA 1
ATOM 717 C C . GLU A 1 93 ? -3.820 1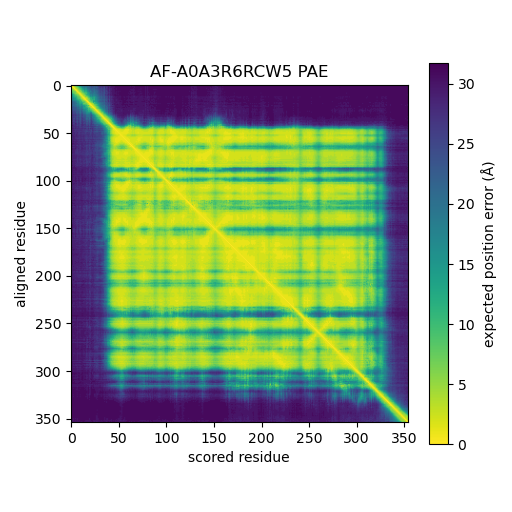1.508 8.206 1.00 81.38 93 GLU A C 1
ATOM 719 O O . GLU A 1 93 ? -4.454 11.645 7.163 1.00 81.38 93 GLU A O 1
ATOM 724 N N . ARG A 1 94 ? -3.574 10.287 8.696 1.00 88.38 94 ARG A N 1
ATOM 725 C CA . ARG A 1 94 ? -4.005 9.046 8.040 1.00 88.38 94 ARG A CA 1
ATOM 726 C C . ARG A 1 94 ? -5.501 8.779 8.158 1.00 88.38 94 ARG A C 1
ATOM 728 O O . ARG A 1 94 ? -6.002 7.970 7.378 1.00 88.38 94 ARG A O 1
ATOM 735 N N . VAL A 1 95 ? -6.194 9.395 9.118 1.00 89.69 95 VAL A N 1
ATOM 736 C CA . VAL A 1 95 ? -7.598 9.103 9.439 1.00 89.69 95 VAL A CA 1
ATOM 737 C C . VAL A 1 95 ? -8.519 10.131 8.785 1.00 89.69 95 VAL A C 1
ATOM 739 O O . VAL A 1 95 ? -8.447 11.328 9.051 1.00 89.69 95 VAL A O 1
ATOM 742 N N . LEU A 1 96 ? -9.429 9.655 7.936 1.00 86.75 96 LEU A N 1
ATOM 743 C CA . LEU A 1 96 ? -10.346 10.482 7.158 1.00 86.75 96 LEU A CA 1
ATOM 744 C C . LEU A 1 96 ? -11.794 10.146 7.480 1.00 86.75 96 LEU A C 1
ATOM 746 O O . LEU A 1 96 ? -12.289 9.072 7.149 1.00 86.75 96 LEU A O 1
ATOM 750 N N . MET A 1 97 ? -12.501 11.102 8.073 1.00 85.56 97 MET A N 1
ATOM 751 C CA . MET A 1 97 ? -13.907 10.935 8.432 1.00 85.56 97 MET A CA 1
ATOM 752 C C . MET A 1 97 ? -14.822 11.129 7.214 1.00 85.56 97 MET A C 1
ATOM 754 O O . MET A 1 97 ? -14.787 12.164 6.547 1.00 85.56 97 MET A O 1
ATOM 758 N N . LYS A 1 98 ? -15.698 10.155 6.960 1.00 79.88 98 LYS A N 1
ATOM 759 C CA . LYS A 1 98 ? -16.726 10.148 5.910 1.00 79.88 98 LYS A CA 1
ATOM 760 C C . LYS A 1 98 ? -18.130 10.032 6.515 1.00 79.88 98 LYS A C 1
ATOM 762 O O . LYS A 1 98 ? -18.311 9.724 7.692 1.00 79.88 98 LYS A O 1
ATOM 767 N N . GLY A 1 99 ? -19.145 10.341 5.701 1.00 67.94 99 GLY A N 1
ATOM 768 C CA . GLY A 1 99 ? -20.563 10.120 6.022 1.00 67.94 99 GLY A CA 1
ATOM 769 C C . GLY A 1 99 ? -20.996 10.674 7.382 1.00 67.94 99 GLY A C 1
ATOM 770 O O . GLY A 1 99 ? -21.207 9.903 8.309 1.00 67.94 99 GLY A O 1
ATOM 771 N N . ALA A 1 100 ? -21.095 11.999 7.529 1.00 74.38 100 ALA A N 1
ATOM 772 C CA . ALA A 1 100 ? -21.456 12.675 8.789 1.00 74.38 100 ALA A CA 1
ATOM 773 C C . ALA A 1 100 ? -20.646 12.237 10.038 1.00 74.38 100 ALA A C 1
ATOM 775 O O . ALA A 1 100 ? -21.075 12.499 11.158 1.00 74.38 100 ALA A O 1
ATOM 776 N N . GLY A 1 101 ? -19.483 11.596 9.850 1.00 77.06 101 GLY A N 1
ATOM 777 C CA . GLY A 1 101 ? -18.639 11.066 10.923 1.00 77.06 101 GLY A CA 1
ATOM 778 C C . GLY A 1 101 ? -18.978 9.638 11.365 1.00 77.06 101 GLY A C 1
ATOM 779 O O . GLY A 1 101 ? -18.581 9.251 12.455 1.00 77.06 101 GLY A O 1
ATOM 780 N N . SER A 1 102 ? -19.716 8.868 10.560 1.00 83.31 102 SER A N 1
ATOM 781 C CA . SER A 1 102 ? -20.085 7.471 10.862 1.00 83.31 102 SER A CA 1
ATOM 782 C C . SER A 1 102 ? -19.124 6.429 10.283 1.00 83.31 102 SER A C 1
ATOM 784 O O . SER A 1 102 ? -19.182 5.263 10.663 1.00 83.31 102 SER A O 1
ATOM 786 N N . VAL A 1 103 ? -18.236 6.835 9.376 1.00 88.56 103 VAL A N 1
ATOM 787 C CA . VAL A 1 103 ? -17.241 5.966 8.738 1.00 88.56 103 VAL A CA 1
ATOM 788 C C . VAL A 1 103 ? -15.902 6.685 8.754 1.00 88.56 103 VAL A C 1
ATOM 790 O O . VAL A 1 103 ? -15.866 7.902 8.557 1.00 88.56 103 VAL A O 1
ATOM 793 N N . CYS A 1 104 ? -14.809 5.960 8.955 1.00 89.44 104 CYS A N 1
ATOM 794 C CA . CYS A 1 104 ? -13.468 6.489 8.749 1.00 89.44 104 CYS A CA 1
ATOM 795 C C . CYS A 1 104 ? -12.657 5.612 7.796 1.00 89.44 104 CYS A C 1
ATOM 797 O O . CYS A 1 104 ? -12.646 4.390 7.936 1.00 89.44 104 CYS A O 1
ATOM 799 N N . ASP A 1 105 ? -11.936 6.254 6.880 1.00 91.69 105 ASP A N 1
ATOM 800 C CA . ASP A 1 105 ? -10.872 5.616 6.114 1.00 91.69 105 ASP A CA 1
ATOM 801 C C . ASP A 1 105 ? -9.530 5.859 6.790 1.00 91.69 105 ASP A C 1
ATOM 803 O O . ASP A 1 105 ? -9.220 6.982 7.182 1.00 91.69 105 ASP A O 1
ATOM 807 N N . VAL A 1 106 ? -8.714 4.817 6.883 1.00 93.12 106 VAL A N 1
ATOM 808 C CA . VAL A 1 106 ? -7.379 4.876 7.475 1.00 93.12 106 VAL A CA 1
ATOM 809 C C . VAL A 1 106 ? -6.351 4.492 6.427 1.00 93.12 106 VAL A C 1
ATOM 811 O O . VAL A 1 106 ? -6.323 3.348 5.968 1.00 93.12 106 VAL A O 1
ATOM 814 N N . ILE A 1 107 ? -5.503 5.441 6.038 1.00 94.00 107 ILE A N 1
ATOM 815 C CA . ILE A 1 107 ? -4.470 5.227 5.023 1.00 94.00 107 ILE A CA 1
ATOM 816 C C . ILE A 1 107 ? -3.292 4.466 5.635 1.00 94.00 107 ILE A C 1
ATOM 818 O O . ILE A 1 107 ? -2.636 4.942 6.564 1.00 94.00 107 ILE A O 1
ATOM 822 N N . LEU A 1 108 ? -2.972 3.306 5.063 1.00 95.75 108 LEU A N 1
ATOM 823 C CA . LEU A 1 108 ? -1.815 2.499 5.456 1.00 95.75 108 LEU A CA 1
ATOM 824 C C . LEU A 1 108 ? -0.648 2.631 4.471 1.00 95.75 108 LEU A C 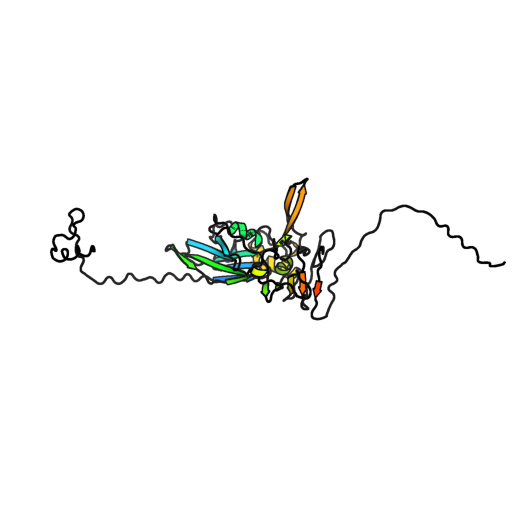1
ATOM 826 O O . LEU A 1 108 ? 0.503 2.576 4.894 1.00 95.75 108 LEU A O 1
ATOM 830 N N . ASP A 1 109 ? -0.921 2.810 3.175 1.00 95.81 109 ASP A N 1
ATOM 831 C CA . ASP A 1 109 ? 0.110 3.061 2.162 1.00 95.81 109 ASP A CA 1
ATOM 832 C C . ASP A 1 109 ? -0.433 3.908 1.006 1.00 95.81 109 ASP A C 1
ATOM 834 O O . ASP A 1 109 ? -1.205 3.422 0.174 1.00 95.81 109 ASP A O 1
ATOM 838 N N . ASP A 1 110 ? 0.018 5.159 0.929 1.00 93.94 110 ASP A N 1
ATOM 839 C CA . ASP A 1 110 ? -0.194 6.047 -0.213 1.00 93.94 110 ASP A CA 1
ATOM 840 C C . ASP A 1 110 ? 1.132 6.671 -0.664 1.00 93.94 110 ASP A C 1
ATOM 842 O O . ASP A 1 110 ? 1.771 7.436 0.058 1.00 93.94 110 ASP A O 1
ATOM 846 N N . ILE A 1 111 ? 1.554 6.349 -1.887 1.00 92.44 111 ILE A N 1
ATOM 847 C CA . ILE A 1 111 ? 2.799 6.865 -2.477 1.00 92.44 111 ILE A CA 1
ATOM 848 C C . ILE A 1 111 ? 2.664 8.300 -2.999 1.00 92.44 111 ILE A C 1
ATOM 850 O O . ILE A 1 111 ? 3.654 8.894 -3.429 1.00 92.44 111 ILE A O 1
ATOM 854 N N . SER A 1 112 ? 1.451 8.847 -3.011 1.00 91.00 112 SER A N 1
ATOM 855 C CA . SER A 1 112 ? 1.143 10.175 -3.530 1.00 91.00 112 SER A CA 1
ATOM 856 C C . SER A 1 112 ? 0.927 11.237 -2.452 1.00 91.00 112 SER A C 1
ATOM 858 O O . SER A 1 112 ? 0.755 12.411 -2.785 1.00 91.00 112 SER A O 1
ATOM 860 N N . ILE A 1 113 ? 1.039 10.856 -1.175 1.00 87.50 113 ILE A N 1
ATOM 861 C CA . ILE A 1 113 ? 1.033 11.755 -0.017 1.00 87.50 113 ILE A CA 1
ATOM 862 C C . ILE A 1 113 ? 2.324 11.549 0.785 1.00 87.50 113 ILE A C 1
ATOM 864 O O . ILE A 1 113 ? 2.729 10.428 1.099 1.00 87.50 113 ILE A O 1
ATOM 868 N N . GLN A 1 114 ? 2.990 12.646 1.141 1.00 84.31 114 GLN A N 1
ATOM 869 C CA . GLN A 1 114 ? 4.139 12.591 2.041 1.00 84.31 114 GLN A CA 1
ATOM 870 C C . GLN A 1 114 ? 3.683 12.184 3.451 1.00 84.31 114 GLN A C 1
ATOM 872 O O . GLN A 1 114 ? 2.772 12.793 3.990 1.00 84.31 114 GLN A O 1
ATOM 877 N N . GLY A 1 115 ? 4.335 11.187 4.056 1.00 85.19 115 GLY A N 1
ATOM 878 C CA . GLY A 1 115 ? 4.015 10.716 5.413 1.00 85.19 115 GLY A CA 1
ATOM 879 C C . GLY A 1 115 ? 2.942 9.622 5.489 1.00 85.19 115 GLY A C 1
ATOM 880 O O . GLY A 1 115 ? 2.757 9.036 6.550 1.00 85.19 115 GLY A O 1
ATOM 881 N N . ALA A 1 116 ? 2.280 9.287 4.377 1.00 89.31 116 ALA A N 1
ATOM 882 C CA . ALA A 1 116 ? 1.178 8.321 4.348 1.00 89.31 116 ALA A CA 1
ATOM 883 C C . ALA A 1 116 ? 1.593 6.901 3.914 1.00 89.31 116 ALA A C 1
ATOM 885 O O . ALA A 1 116 ? 0.750 6.029 3.703 1.00 89.31 116 ALA A O 1
ATOM 886 N N . ARG A 1 117 ? 2.892 6.632 3.770 1.00 92.00 117 ARG A N 1
ATOM 887 C CA . ARG A 1 117 ? 3.398 5.354 3.241 1.00 92.00 117 ARG A CA 1
ATOM 888 C C . ARG A 1 117 ? 3.459 4.307 4.343 1.00 92.00 117 ARG A C 1
ATOM 890 O O . ARG A 1 117 ? 3.543 4.654 5.523 1.00 92.00 117 ARG A O 1
ATOM 897 N N . CYS A 1 118 ? 3.523 3.032 3.974 1.00 94.31 118 CYS A N 1
ATOM 898 C CA . CYS A 1 118 ? 3.623 1.949 4.957 1.00 94.31 118 CYS A CA 1
ATOM 899 C C . CYS A 1 118 ? 4.879 2.075 5.837 1.00 94.31 118 CYS A C 1
ATOM 901 O O . CYS A 1 118 ? 4.831 1.836 7.040 1.00 94.31 118 CYS A O 1
ATOM 903 N N . ALA A 1 119 ? 5.997 2.531 5.262 1.00 90.69 119 ALA A N 1
ATOM 904 C CA . ALA A 1 119 ? 7.235 2.790 6.002 1.00 90.69 119 ALA A CA 1
ATOM 905 C C . ALA A 1 119 ? 7.064 3.825 7.131 1.00 90.69 119 ALA A C 1
ATOM 907 O O . ALA A 1 119 ? 7.771 3.763 8.138 1.00 90.69 119 ALA A O 1
ATOM 908 N N . ASP A 1 120 ? 6.122 4.757 6.966 1.00 89.88 120 ASP A N 1
ATOM 909 C CA . ASP A 1 120 ? 5.869 5.835 7.920 1.00 89.88 120 ASP A CA 1
ATOM 910 C C . ASP A 1 120 ? 5.005 5.360 9.108 1.00 89.88 120 ASP A C 1
ATOM 912 O O . ASP A 1 120 ? 5.062 5.977 10.170 1.00 89.88 120 ASP A O 1
ATOM 916 N N . LEU A 1 121 ? 4.317 4.208 8.998 1.00 89.12 121 LEU A N 1
ATOM 917 C CA . LEU A 1 121 ? 3.550 3.599 10.105 1.00 89.12 121 LEU A CA 1
ATOM 918 C C . LEU A 1 121 ? 4.424 3.262 11.314 1.00 89.12 121 LEU A C 1
ATOM 920 O O . LEU A 1 121 ? 3.927 3.072 12.419 1.00 89.12 121 LEU A O 1
ATOM 924 N N . ARG A 1 122 ? 5.750 3.185 11.140 1.00 80.25 122 ARG A N 1
ATOM 925 C CA . ARG A 1 122 ? 6.668 2.957 12.258 1.00 80.25 122 ARG A CA 1
ATOM 926 C C . ARG A 1 122 ? 6.489 3.993 13.372 1.00 80.25 122 ARG A C 1
ATOM 928 O O . ARG A 1 122 ? 6.720 3.642 14.525 1.00 80.25 122 ARG A O 1
ATOM 935 N N . GLY A 1 123 ? 6.121 5.236 13.044 1.00 77.12 123 GLY A N 1
ATOM 936 C CA . GLY A 1 123 ? 5.792 6.252 14.047 1.00 77.12 123 GLY A CA 1
ATOM 937 C C . GLY A 1 123 ? 4.621 5.818 14.931 1.00 77.12 123 GLY A C 1
ATOM 938 O O . GLY A 1 123 ? 4.738 5.850 16.154 1.00 77.12 123 GLY A O 1
ATOM 939 N N . ASP A 1 124 ? 3.571 5.304 14.300 1.00 76.12 124 ASP A N 1
ATOM 940 C CA . ASP A 1 124 ? 2.305 4.904 14.926 1.00 76.12 124 ASP A CA 1
ATOM 941 C C . ASP A 1 124 ? 2.429 3.579 15.707 1.00 76.12 124 ASP A C 1
ATOM 943 O O . ASP A 1 124 ? 1.662 3.288 16.620 1.00 76.12 124 ASP A O 1
ATOM 947 N N . MET A 1 125 ? 3.442 2.762 15.395 1.00 80.81 125 MET A N 1
ATOM 948 C CA . MET A 1 125 ? 3.678 1.455 16.030 1.00 80.81 125 MET A CA 1
ATOM 949 C C . MET A 1 125 ? 4.626 1.484 17.241 1.00 80.81 125 MET A C 1
ATOM 951 O O . MET A 1 125 ? 5.048 0.432 17.737 1.00 80.81 125 MET A O 1
ATOM 955 N N . ARG A 1 126 ? 4.987 2.671 17.731 1.00 81.50 126 ARG A N 1
ATOM 956 C CA . ARG A 1 126 ? 5.859 2.821 18.904 1.00 81.50 126 ARG A CA 1
ATOM 957 C C . ARG A 1 126 ? 5.144 2.456 20.206 1.00 81.50 126 ARG A C 1
ATOM 959 O O . ARG A 1 126 ? 3.930 2.602 20.329 1.00 81.50 126 ARG A O 1
ATOM 966 N N . SER A 1 127 ? 5.890 2.023 21.217 1.00 82.81 127 SER A N 1
ATOM 967 C CA . SER A 1 127 ? 5.333 1.643 22.524 1.00 82.81 127 SER A CA 1
ATOM 968 C C . SER A 1 127 ? 4.712 2.799 23.299 1.00 82.81 127 SER A C 1
ATOM 970 O O . SER A 1 127 ? 3.733 2.594 24.014 1.00 82.81 127 SER A O 1
ATOM 972 N N . ASP A 1 128 ? 5.203 4.025 23.109 1.00 81.94 128 ASP A N 1
ATOM 973 C CA . ASP A 1 128 ? 4.581 5.237 23.652 1.00 81.94 128 ASP A CA 1
ATOM 974 C C . ASP A 1 128 ? 3.232 5.573 22.991 1.00 81.94 128 ASP A C 1
ATOM 976 O O . ASP A 1 128 ? 2.451 6.332 23.558 1.00 81.94 128 ASP A O 1
ATOM 980 N N . HIS A 1 129 ? 2.922 4.928 21.864 1.00 77.62 129 HIS A N 1
ATOM 981 C CA . HIS A 1 129 ? 1.618 4.922 21.198 1.00 77.62 129 HIS A CA 1
ATOM 982 C C . HIS A 1 129 ? 0.896 3.574 21.394 1.00 77.62 129 HIS A C 1
ATOM 984 O O . HIS A 1 129 ? -0.053 3.252 20.696 1.00 77.62 129 HIS A O 1
ATOM 990 N N . GLY A 1 130 ? 1.332 2.749 22.357 1.00 79.88 130 GLY A N 1
ATOM 991 C CA . GLY A 1 130 ? 0.738 1.449 22.685 1.00 79.88 130 GLY A CA 1
ATOM 992 C C . GLY A 1 130 ? 1.035 0.318 21.691 1.00 79.88 130 GLY A C 1
ATOM 993 O O . GLY A 1 130 ? 0.350 -0.707 21.723 1.00 79.88 130 GLY A O 1
ATOM 994 N N . GLY A 1 131 ? 2.041 0.487 20.830 1.00 88.44 131 GLY A N 1
ATOM 995 C CA . GLY A 1 131 ? 2.648 -0.586 20.046 1.00 88.44 131 GLY A CA 1
ATOM 996 C C . GLY A 1 131 ? 3.735 -1.359 20.803 1.00 88.44 131 GLY A C 1
ATOM 997 O O . GLY A 1 131 ? 3.836 -1.294 22.029 1.00 88.44 131 GLY A O 1
ATOM 998 N N . ASN A 1 132 ? 4.554 -2.123 20.077 1.00 91.62 132 ASN A N 1
ATOM 999 C CA . ASN A 1 132 ? 5.604 -2.973 20.659 1.00 91.62 132 ASN A CA 1
ATOM 1000 C C . ASN A 1 132 ? 7.036 -2.638 20.203 1.00 91.62 132 ASN A C 1
ATOM 1002 O O . ASN A 1 132 ? 7.941 -3.435 20.445 1.00 91.62 132 ASN A O 1
ATOM 1006 N N . ASP A 1 133 ? 7.241 -1.489 19.547 1.00 88.31 133 ASP A N 1
ATOM 1007 C CA . ASP A 1 133 ? 8.534 -0.999 19.027 1.00 88.31 133 ASP A CA 1
ATOM 1008 C C . ASP A 1 133 ? 9.229 -1.902 17.991 1.00 88.31 133 ASP A C 1
ATOM 1010 O O . ASP A 1 133 ? 10.348 -1.616 17.549 1.00 88.31 133 ASP A O 1
ATOM 1014 N N . ILE A 1 134 ? 8.577 -2.979 17.552 1.00 91.19 134 ILE A N 1
ATOM 1015 C CA . ILE A 1 134 ? 9.074 -3.829 16.474 1.00 91.19 134 ILE A CA 1
ATOM 1016 C C . ILE A 1 134 ? 8.658 -3.192 15.146 1.00 91.19 134 ILE A C 1
ATOM 1018 O O . ILE A 1 134 ? 7.490 -2.889 14.921 1.00 91.19 134 ILE A O 1
ATOM 1022 N N . ALA A 1 135 ? 9.622 -2.985 14.250 1.00 90.62 135 ALA A N 1
ATOM 1023 C CA . ALA A 1 135 ? 9.349 -2.449 12.922 1.00 90.62 135 ALA A CA 1
ATOM 1024 C C . ALA A 1 135 ? 8.753 -3.523 12.000 1.00 90.62 135 ALA A C 1
ATOM 1026 O O . ALA A 1 135 ? 9.210 -4.670 11.999 1.00 90.62 135 ALA A O 1
ATOM 1027 N N . LEU A 1 136 ? 7.794 -3.118 11.165 1.00 93.50 136 LEU A N 1
ATOM 1028 C CA . LEU A 1 136 ? 7.305 -3.941 10.063 1.00 93.50 136 LEU A CA 1
ATOM 1029 C C . LEU A 1 136 ? 8.449 -4.303 9.107 1.00 93.50 136 LEU A C 1
ATOM 1031 O O . LEU A 1 136 ? 9.296 -3.478 8.754 1.00 93.50 136 LEU A O 1
ATOM 1035 N N . ILE A 1 137 ? 8.431 -5.542 8.634 1.00 95.50 137 ILE A N 1
ATOM 1036 C CA . ILE A 1 137 ? 9.151 -5.955 7.440 1.00 95.50 137 ILE A CA 1
ATOM 1037 C C . ILE A 1 137 ? 8.303 -5.510 6.253 1.00 95.50 137 ILE A C 1
ATOM 1039 O O . ILE A 1 137 ? 7.308 -6.134 5.903 1.00 95.50 137 ILE A O 1
ATOM 1043 N N . LEU A 1 138 ? 8.712 -4.429 5.604 1.00 95.56 138 LEU A N 1
ATOM 1044 C CA . LEU A 1 138 ? 7.969 -3.879 4.476 1.00 95.56 138 LEU A CA 1
ATOM 1045 C C . LEU A 1 138 ? 7.834 -4.924 3.357 1.00 95.56 138 LEU A C 1
ATOM 1047 O O . LEU A 1 138 ? 8.813 -5.571 2.978 1.00 95.56 138 LEU A O 1
ATOM 1051 N N . GLY A 1 139 ? 6.610 -5.113 2.862 1.00 96.06 139 GLY A N 1
ATOM 1052 C CA . GLY A 1 139 ? 6.245 -6.170 1.916 1.00 96.06 139 GLY A CA 1
ATOM 1053 C C . GLY A 1 139 ? 5.761 -7.473 2.562 1.00 96.06 139 GLY A C 1
ATOM 1054 O O . GLY A 1 139 ? 5.440 -8.409 1.831 1.00 96.06 139 GLY A O 1
ATOM 1055 N N . GLU A 1 140 ? 5.691 -7.564 3.894 1.00 97.25 140 GLU A N 1
ATOM 1056 C CA . GLU A 1 140 ? 5.048 -8.684 4.591 1.00 97.25 140 GLU A CA 1
ATOM 1057 C C . GLU A 1 140 ? 3.516 -8.594 4.548 1.00 97.25 140 GLU A C 1
ATOM 1059 O O . GLU A 1 140 ? 2.948 -7.545 4.225 1.00 97.25 140 GLU A O 1
ATOM 1064 N N . ASP A 1 141 ? 2.848 -9.690 4.906 1.00 98.25 141 ASP A N 1
ATOM 1065 C CA . ASP A 1 141 ? 1.416 -9.669 5.189 1.00 98.25 141 ASP A CA 1
ATOM 1066 C C . ASP A 1 141 ? 1.145 -9.005 6.543 1.00 98.25 141 ASP A C 1
ATOM 1068 O O . ASP A 1 141 ? 1.829 -9.277 7.529 1.00 98.25 141 ASP A O 1
ATOM 1072 N N . ILE A 1 142 ? 0.117 -8.165 6.591 1.00 97.88 142 ILE A N 1
ATOM 1073 C CA . ILE A 1 142 ? -0.357 -7.480 7.788 1.00 97.88 142 ILE A CA 1
ATOM 1074 C C . ILE A 1 142 ? -1.764 -7.948 8.145 1.00 97.88 142 ILE A C 1
ATOM 1076 O O . ILE A 1 142 ? -2.609 -8.153 7.268 1.00 97.88 142 ILE A O 1
ATOM 1080 N N . ARG A 1 143 ? -2.011 -8.118 9.442 1.00 97.81 143 ARG A N 1
ATOM 1081 C CA . ARG A 1 143 ? -3.338 -8.350 10.012 1.00 97.81 143 ARG A CA 1
ATOM 1082 C C . ARG A 1 143 ? -3.891 -7.033 10.519 1.00 97.81 143 ARG A C 1
ATOM 1084 O O . ARG A 1 143 ? -3.171 -6.261 11.145 1.00 97.81 143 ARG A O 1
ATOM 1091 N N . ILE A 1 144 ? -5.158 -6.795 10.230 1.00 97.44 144 ILE A N 1
ATOM 1092 C CA . ILE A 1 144 ? -5.839 -5.533 10.485 1.00 97.44 144 ILE A CA 1
ATOM 1093 C C . ILE A 1 144 ? -7.153 -5.852 11.179 1.00 97.44 144 ILE A C 1
ATOM 1095 O O . ILE A 1 144 ? -7.897 -6.713 10.710 1.00 97.44 144 ILE A O 1
ATOM 1099 N N . TYR A 1 145 ? -7.446 -5.168 12.277 1.00 94.88 145 TYR A N 1
ATOM 1100 C CA . TYR A 1 145 ? -8.737 -5.275 12.949 1.00 94.88 145 TYR A CA 1
ATOM 1101 C C . TYR A 1 145 ? -9.035 -4.007 13.746 1.00 94.88 145 TYR A C 1
ATOM 1103 O O . TYR A 1 145 ? -8.123 -3.328 14.214 1.00 94.88 145 TYR A O 1
ATOM 1111 N N . ALA A 1 146 ? -10.317 -3.689 13.905 1.00 94.06 146 ALA A N 1
ATOM 1112 C CA . ALA A 1 146 ? -10.748 -2.614 14.787 1.00 94.06 146 ALA A CA 1
ATOM 1113 C C . ALA A 1 146 ? -10.981 -3.149 16.202 1.00 94.06 146 ALA A C 1
ATOM 1115 O O . ALA A 1 146 ? -11.402 -4.290 16.388 1.00 94.06 146 ALA A O 1
ATOM 1116 N N . GLU A 1 147 ? -10.720 -2.320 17.199 1.00 92.94 147 GLU A N 1
ATOM 1117 C CA . GLU A 1 147 ? -11.009 -2.594 18.598 1.00 92.94 147 GLU A CA 1
ATOM 1118 C C . GLU A 1 147 ? -11.724 -1.385 19.193 1.00 92.94 147 GLU A C 1
ATOM 1120 O O . GLU A 1 147 ? -11.207 -0.270 19.127 1.00 92.94 147 GLU A O 1
ATOM 1125 N N . ALA A 1 148 ? -12.901 -1.598 19.779 1.00 91.19 148 ALA A N 1
ATOM 1126 C CA . ALA A 1 148 ? -13.652 -0.549 20.449 1.00 91.19 148 ALA A CA 1
ATOM 1127 C C . ALA A 1 148 ? -13.750 -0.798 21.950 1.00 91.19 148 ALA A C 1
ATOM 1129 O O . ALA A 1 148 ? -13.904 -1.931 22.411 1.00 91.19 148 ALA A O 1
ATOM 1130 N N . VAL A 1 149 ? -13.717 0.293 22.705 1.00 88.56 149 VAL A N 1
ATOM 1131 C CA . VAL A 1 149 ? -14.017 0.315 24.133 1.00 88.56 149 VAL A CA 1
ATOM 1132 C C . VAL A 1 149 ? -15.463 0.768 24.292 1.00 88.56 149 VAL A C 1
ATOM 1134 O O . VAL A 1 149 ? -15.809 1.895 23.949 1.00 88.56 149 VAL A O 1
ATOM 1137 N N . THR A 1 150 ? -16.310 -0.122 24.796 1.00 83.06 150 THR A N 1
ATOM 1138 C CA . THR A 1 150 ? -17.732 0.139 25.079 1.00 83.06 150 THR A CA 1
ATOM 1139 C C . THR A 1 150 ? -17.917 1.131 26.230 1.00 83.06 150 THR A C 1
ATOM 1141 O O . THR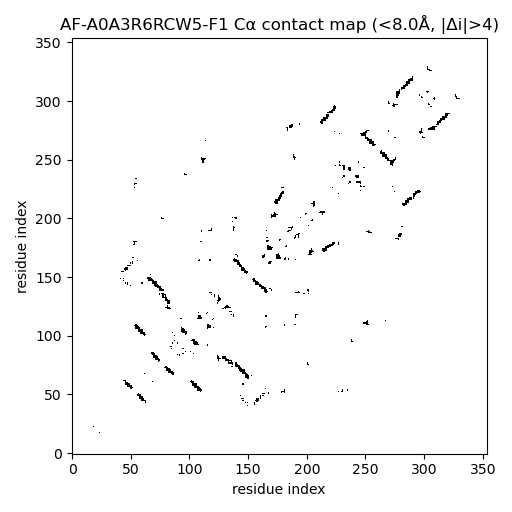 A 1 150 ? -17.001 1.358 27.027 1.00 83.06 150 THR A O 1
ATOM 1144 N N . GLU A 1 151 ? -19.126 1.678 26.376 1.00 80.25 151 GLU A N 1
ATOM 1145 C CA . GLU A 1 151 ? -19.500 2.508 27.531 1.00 80.25 151 GLU A CA 1
ATOM 1146 C C . GLU A 1 151 ? -19.271 1.808 28.878 1.00 80.25 151 GLU A C 1
ATOM 1148 O O . GLU A 1 151 ? -18.862 2.443 29.851 1.00 80.25 151 GLU A O 1
ATOM 1153 N N . SER A 1 152 ? -19.450 0.484 28.930 1.00 79.88 152 SER A N 1
ATOM 1154 C CA . SER A 1 152 ? -19.194 -0.317 30.129 1.00 79.88 152 SER A CA 1
ATOM 1155 C C . SER A 1 152 ? -17.706 -0.594 30.388 1.00 79.88 152 SER A C 1
ATOM 1157 O O . SER A 1 152 ? -17.380 -1.311 31.333 1.00 79.88 152 SER A O 1
ATOM 1159 N N . GLY A 1 153 ? -16.803 -0.084 29.545 1.00 79.38 153 GLY A N 1
ATOM 1160 C CA . GLY A 1 153 ? -15.355 -0.288 29.642 1.00 79.38 153 GLY A CA 1
ATOM 1161 C C . GLY A 1 153 ? -14.863 -1.645 29.129 1.00 79.38 153 GLY A C 1
ATOM 1162 O O . GLY A 1 153 ? -13.680 -1.948 29.267 1.00 79.38 153 GLY A O 1
ATOM 1163 N N . ASN A 1 154 ? -15.739 -2.461 28.533 1.00 83.69 154 ASN A N 1
ATOM 1164 C CA . ASN A 1 154 ? -15.350 -3.723 27.904 1.00 83.69 154 ASN A CA 1
ATOM 1165 C C . ASN A 1 154 ? -14.787 -3.475 26.505 1.00 83.69 154 ASN A C 1
ATOM 1167 O O . ASN A 1 154 ? -15.244 -2.574 25.799 1.00 83.69 154 ASN A O 1
ATOM 1171 N N . THR A 1 155 ? -13.862 -4.331 26.090 1.00 86.50 155 THR A N 1
ATOM 1172 C CA . THR A 1 155 ? -13.285 -4.307 24.749 1.00 86.50 155 THR A CA 1
ATOM 1173 C C . THR A 1 155 ? -14.037 -5.257 23.823 1.00 86.50 155 THR A C 1
ATOM 1175 O O . THR A 1 155 ? -14.213 -6.432 24.146 1.00 86.50 155 THR A O 1
ATOM 1178 N N . ALA A 1 156 ? -14.437 -4.762 22.656 1.00 85.81 156 ALA A N 1
ATOM 1179 C CA . ALA A 1 156 ? -14.934 -5.564 21.546 1.00 85.81 156 ALA A CA 1
ATOM 1180 C C . ALA A 1 156 ? -13.962 -5.442 20.365 1.00 85.81 156 ALA A C 1
ATOM 1182 O O . ALA A 1 156 ? -13.387 -4.379 20.145 1.00 85.81 156 ALA A O 1
ATOM 1183 N N . ALA A 1 157 ? -13.765 -6.524 19.615 1.00 87.50 157 ALA A N 1
ATOM 1184 C CA . ALA A 1 157 ? -12.899 -6.538 18.440 1.00 87.50 157 ALA A CA 1
ATOM 1185 C C . ALA A 1 157 ? -13.706 -6.909 17.195 1.00 87.50 157 ALA A C 1
ATOM 1187 O O . ALA A 1 157 ? -14.536 -7.819 17.228 1.00 87.50 157 ALA A O 1
ATOM 1188 N N . GLY A 1 158 ? -13.443 -6.199 16.103 1.00 85.62 158 GLY A N 1
ATOM 1189 C CA . GLY A 1 158 ? -13.983 -6.495 14.787 1.00 85.62 158 GLY A CA 1
ATOM 1190 C C . GLY A 1 158 ? -13.321 -7.713 14.133 1.00 85.62 158 GLY A C 1
ATOM 1191 O O . GLY A 1 158 ? -12.403 -8.323 14.692 1.00 85.62 158 GLY A O 1
ATOM 1192 N N . PRO A 1 159 ? -13.771 -8.082 12.922 1.00 88.69 159 PRO A N 1
ATOM 1193 C CA . PRO A 1 159 ? -13.156 -9.159 12.160 1.00 88.69 159 PRO A CA 1
ATOM 1194 C C . PRO A 1 159 ? -11.689 -8.844 11.841 1.00 88.69 159 PRO A C 1
ATOM 1196 O O . PRO A 1 159 ? -11.326 -7.702 11.562 1.00 88.69 159 PRO A O 1
ATOM 1199 N N . VAL A 1 160 ? -10.851 -9.884 11.843 1.00 93.44 160 VAL A N 1
ATOM 1200 C CA . VAL A 1 160 ? -9.452 -9.772 11.416 1.00 93.44 160 VAL A CA 1
ATOM 1201 C C . VAL A 1 160 ? -9.372 -9.931 9.904 1.00 93.44 160 VAL A C 1
ATOM 1203 O O . VAL A 1 160 ? -9.667 -10.996 9.358 1.00 93.44 160 VAL A O 1
ATOM 1206 N N . CYS A 1 161 ? -8.925 -8.880 9.231 1.00 95.44 161 CYS A N 1
ATOM 1207 C CA . CYS A 1 161 ? -8.575 -8.885 7.820 1.00 95.44 161 CYS A CA 1
ATOM 1208 C C . CYS A 1 161 ? -7.070 -9.124 7.650 1.00 95.44 161 CYS A C 1
ATOM 1210 O O . CYS A 1 161 ? -6.273 -8.778 8.521 1.00 95.44 161 CYS A O 1
ATOM 1212 N N . GLN A 1 162 ? -6.662 -9.692 6.514 1.00 96.50 162 GLN A N 1
ATOM 1213 C CA . GLN A 1 162 ? -5.249 -9.844 6.164 1.00 96.50 162 GLN A CA 1
ATOM 1214 C C . GLN A 1 162 ? -5.009 -9.397 4.724 1.00 96.50 162 GLN A C 1
ATOM 1216 O O . GLN A 1 162 ? -5.763 -9.752 3.819 1.00 96.50 162 GLN A O 1
ATOM 1221 N N . THR A 1 163 ? -3.938 -8.640 4.517 1.00 98.12 163 THR A N 1
ATOM 1222 C CA . THR A 1 163 ? -3.482 -8.185 3.199 1.00 98.12 163 THR A CA 1
ATOM 1223 C C . THR A 1 163 ? -1.966 -8.024 3.199 1.00 98.12 163 THR A C 1
ATOM 1225 O O . THR A 1 163 ? -1.342 -8.084 4.252 1.00 98.12 163 THR A O 1
ATOM 1228 N N . ASN A 1 164 ? -1.358 -7.795 2.041 1.00 98.38 164 ASN A N 1
ATOM 1229 C CA . ASN A 1 164 ? 0.056 -7.457 1.962 1.00 98.38 164 ASN A CA 1
ATOM 1230 C C . ASN A 1 164 ? 0.280 -5.946 2.128 1.00 98.38 164 ASN A C 1
ATOM 1232 O O . ASN A 1 164 ? -0.495 -5.138 1.620 1.00 98.38 164 ASN A O 1
ATOM 1236 N N . SER A 1 165 ? 1.347 -5.578 2.836 1.00 97.69 165 SER A N 1
ATOM 1237 C CA . SER A 1 165 ? 1.657 -4.188 3.199 1.00 97.69 165 SER A CA 1
ATOM 1238 C C . SER A 1 165 ? 2.066 -3.293 2.027 1.00 97.69 165 SER A C 1
ATOM 1240 O O . SER A 1 165 ? 1.852 -2.087 2.094 1.00 97.69 165 SER A O 1
ATOM 1242 N N . LEU A 1 166 ? 2.642 -3.850 0.954 1.00 97.75 166 LEU A N 1
ATOM 1243 C CA . LEU A 1 166 ? 3.154 -3.061 -0.180 1.00 97.75 166 LEU A CA 1
ATOM 1244 C C . LEU A 1 166 ? 2.672 -3.531 -1.555 1.00 97.75 166 LEU A C 1
ATOM 1246 O O . LEU A 1 166 ? 2.714 -2.762 -2.518 1.00 97.75 166 LEU A O 1
ATOM 1250 N N . PHE A 1 167 ? 2.290 -4.796 -1.685 1.00 98.19 167 PHE A N 1
ATOM 1251 C CA . PHE A 1 167 ? 2.020 -5.436 -2.969 1.00 98.19 167 PHE A CA 1
ATOM 1252 C C . PHE A 1 167 ? 0.613 -6.022 -3.004 1.00 98.19 167 PHE A C 1
ATOM 1254 O O . PHE A 1 167 ? -0.092 -6.048 -2.000 1.00 98.19 167 PHE A O 1
ATOM 1261 N N . GLN A 1 168 ? 0.217 -6.587 -4.147 1.00 98.12 168 GLN A N 1
ATOM 1262 C CA . GLN A 1 168 ? -1.024 -7.359 -4.192 1.00 98.12 168 GLN A CA 1
ATOM 1263 C C . GLN A 1 168 ? -0.922 -8.560 -3.244 1.00 98.12 168 GLN A C 1
ATOM 1265 O O . GLN A 1 168 ? -1.869 -8.876 -2.529 1.00 98.12 168 GLN A O 1
ATOM 1270 N N . LYS A 1 169 ? 0.225 -9.252 -3.296 1.00 98.00 169 LYS A N 1
ATOM 1271 C CA . LYS A 1 169 ? 0.623 -10.367 -2.425 1.00 98.00 169 LYS A CA 1
ATOM 1272 C C . LYS A 1 169 ? 2.043 -10.827 -2.747 1.00 98.00 169 LYS A C 1
ATOM 1274 O O . LYS A 1 169 ? 2.556 -10.552 -3.836 1.00 98.00 169 LYS A O 1
ATOM 1279 N N . VAL A 1 170 ? 2.614 -11.643 -1.867 1.00 96.19 170 VAL A N 1
ATOM 1280 C CA . VAL A 1 170 ? 3.705 -12.559 -2.219 1.00 96.19 170 VAL A CA 1
ATOM 1281 C C . VAL A 1 170 ? 3.128 -13.953 -2.456 1.00 96.19 170 VAL A C 1
ATOM 1283 O O . VAL A 1 170 ? 2.354 -14.467 -1.655 1.00 96.19 170 VAL A O 1
ATOM 1286 N N . ALA A 1 171 ? 3.467 -14.573 -3.585 1.00 93.12 171 ALA A N 1
ATOM 1287 C CA . ALA A 1 171 ? 2.990 -15.909 -3.923 1.00 93.12 171 ALA A CA 1
ATOM 1288 C C . ALA A 1 171 ? 4.049 -16.700 -4.693 1.00 93.12 171 ALA A C 1
ATOM 1290 O O . ALA A 1 171 ? 4.660 -16.195 -5.636 1.00 93.12 171 ALA A O 1
ATOM 1291 N N . ASN A 1 172 ? 4.225 -17.973 -4.327 1.00 93.12 172 ASN A N 1
ATOM 1292 C CA . ASN A 1 172 ? 5.139 -18.904 -4.998 1.00 93.12 172 ASN A CA 1
ATOM 1293 C C . ASN A 1 172 ? 6.582 -18.374 -5.124 1.00 93.12 172 ASN A C 1
ATOM 1295 O O . ASN A 1 172 ? 7.211 -18.543 -6.169 1.00 93.12 172 ASN A O 1
ATOM 1299 N N . GLY A 1 173 ? 7.102 -17.704 -4.090 1.00 94.00 173 GLY A N 1
ATOM 1300 C CA . GLY A 1 173 ? 8.453 -17.135 -4.122 1.00 94.00 173 GLY A CA 1
ATOM 1301 C C . GLY A 1 173 ? 8.570 -15.771 -4.806 1.00 94.00 173 GLY A C 1
ATOM 1302 O O . GLY A 1 173 ? 9.691 -15.304 -4.989 1.00 94.00 173 GLY A O 1
ATOM 1303 N N . LYS A 1 174 ? 7.459 -15.155 -5.234 1.00 94.75 174 LYS A N 1
ATOM 1304 C CA . LYS A 1 174 ? 7.452 -13.967 -6.102 1.00 94.75 174 LYS A CA 1
ATOM 1305 C C . LYS A 1 174 ? 6.574 -12.851 -5.556 1.00 94.75 174 LYS A C 1
ATOM 1307 O O . LYS A 1 174 ? 5.509 -13.114 -5.003 1.00 94.75 174 LYS A O 1
ATOM 1312 N N . ILE A 1 175 ? 6.966 -11.614 -5.835 1.00 96.38 175 ILE A N 1
ATOM 1313 C CA . ILE A 1 175 ? 6.139 -10.428 -5.614 1.00 96.38 175 ILE A CA 1
ATOM 1314 C C . ILE A 1 175 ? 5.099 -10.353 -6.734 1.00 96.38 175 ILE A C 1
ATOM 1316 O O . ILE A 1 175 ? 5.456 -10.414 -7.913 1.00 96.38 175 ILE A O 1
ATOM 1320 N N . VAL A 1 176 ? 3.820 -10.214 -6.390 1.00 97.56 176 VAL A N 1
ATOM 1321 C CA . VAL A 1 176 ? 2.735 -10.021 -7.359 1.00 97.56 176 VAL A CA 1
ATOM 1322 C C . VAL A 1 176 ? 2.257 -8.574 -7.307 1.00 97.56 176 VAL A C 1
ATOM 1324 O O . VAL A 1 176 ? 1.941 -8.058 -6.236 1.00 97.56 176 VAL A O 1
ATOM 1327 N N . ILE A 1 177 ? 2.188 -7.926 -8.471 1.00 96.12 177 ILE A N 1
ATOM 1328 C CA . ILE A 1 177 ? 1.752 -6.532 -8.609 1.00 96.12 177 ILE A CA 1
ATOM 1329 C C . ILE A 1 177 ? 0.552 -6.428 -9.550 1.00 96.12 177 ILE A C 1
ATOM 1331 O O . ILE A 1 177 ? 0.477 -7.140 -10.553 1.00 96.12 177 ILE A O 1
ATOM 1335 N N . SER A 1 178 ? -0.359 -5.510 -9.243 1.00 95.94 178 SER A N 1
ATOM 1336 C CA . SER A 1 178 ? -1.625 -5.327 -9.974 1.00 95.94 178 SER A CA 1
ATOM 1337 C C . SER A 1 178 ? -1.980 -3.870 -10.278 1.00 95.94 178 SER A C 1
ATOM 1339 O O . SER A 1 178 ? -2.865 -3.631 -11.088 1.00 95.94 178 SER A O 1
ATOM 1341 N N . ASN A 1 179 ? -1.312 -2.897 -9.660 1.00 95.12 179 ASN A N 1
ATOM 1342 C CA . ASN A 1 179 ? -1.573 -1.473 -9.864 1.00 95.12 179 ASN A CA 1
ATOM 1343 C C . ASN A 1 179 ? -0.267 -0.665 -9.769 1.00 95.12 179 ASN A C 1
ATOM 1345 O O . ASN A 1 179 ? 0.806 -1.215 -9.499 1.00 95.12 179 ASN A O 1
ATOM 1349 N N . ILE A 1 180 ? -0.352 0.646 -10.006 1.00 93.19 180 ILE A N 1
ATOM 1350 C CA . ILE A 1 180 ? 0.830 1.516 -10.022 1.00 93.19 180 ILE A CA 1
ATOM 1351 C C . ILE A 1 180 ? 1.498 1.623 -8.645 1.00 93.19 180 ILE A C 1
ATOM 1353 O O . ILE A 1 180 ? 2.724 1.590 -8.592 1.00 93.19 180 ILE A O 1
ATOM 1357 N N . ARG A 1 181 ? 0.744 1.675 -7.540 1.00 95.12 181 ARG A N 1
ATOM 1358 C CA . ARG A 1 181 ? 1.330 1.683 -6.190 1.00 95.12 181 ARG A CA 1
ATOM 1359 C C . ARG A 1 181 ? 2.215 0.456 -5.971 1.00 95.12 181 ARG A C 1
ATOM 1361 O O . ARG A 1 181 ? 3.384 0.578 -5.614 1.00 95.12 181 ARG A O 1
ATOM 1368 N N . HIS A 1 182 ? 1.705 -0.722 -6.330 1.00 95.62 182 HIS A N 1
ATOM 1369 C CA . HIS A 1 182 ? 2.461 -1.974 -6.296 1.00 95.62 182 HIS A CA 1
ATOM 1370 C C . HIS A 1 182 ? 3.690 -1.958 -7.219 1.00 95.62 182 HIS A C 1
ATOM 1372 O O . HIS A 1 182 ? 4.694 -2.592 -6.903 1.00 95.62 182 HIS A O 1
ATOM 1378 N N . LEU A 1 183 ? 3.616 -1.279 -8.369 1.00 92.19 183 LEU A N 1
ATOM 1379 C CA . LEU A 1 183 ? 4.725 -1.155 -9.320 1.00 92.19 183 LEU A CA 1
ATOM 1380 C C . LEU A 1 183 ? 5.846 -0.242 -8.806 1.00 92.19 183 LEU A C 1
ATOM 1382 O O . LEU A 1 183 ? 6.997 -0.487 -9.157 1.00 92.19 183 LEU A O 1
ATOM 1386 N N . GLU A 1 184 ? 5.520 0.775 -8.009 1.00 91.38 184 GLU A N 1
ATOM 1387 C CA . GLU A 1 184 ? 6.459 1.767 -7.460 1.00 91.38 184 GLU A CA 1
ATOM 1388 C C . GLU A 1 184 ? 7.116 1.298 -6.154 1.00 91.38 184 GLU A C 1
ATOM 1390 O O . GLU A 1 184 ? 8.297 1.555 -5.917 1.00 91.38 184 GLU A O 1
ATOM 1395 N N . ASN A 1 185 ? 6.394 0.524 -5.341 1.00 93.75 185 ASN A N 1
ATOM 1396 C CA . ASN A 1 185 ? 6.863 0.019 -4.049 1.00 93.75 185 ASN A CA 1
ATOM 1397 C C . ASN A 1 185 ? 8.130 -0.869 -4.054 1.00 93.75 185 ASN A C 1
ATOM 1399 O O . ASN A 1 185 ? 8.767 -0.976 -3.011 1.00 93.75 185 ASN A O 1
ATOM 1403 N N . PRO A 1 186 ? 8.593 -1.487 -5.154 1.00 90.56 186 PRO A N 1
ATOM 1404 C CA . PRO A 1 186 ? 9.926 -2.086 -5.209 1.00 90.56 186 PRO A CA 1
ATOM 1405 C C . PRO A 1 186 ? 11.069 -1.057 -5.172 1.00 90.56 186 PRO A C 1
ATOM 1407 O O . PRO A 1 186 ? 12.230 -1.436 -5.012 1.00 90.56 186 PRO A O 1
ATOM 1410 N N . ASN A 1 187 ? 10.781 0.235 -5.363 1.00 87.75 187 ASN A N 1
ATOM 1411 C CA . ASN A 1 187 ? 11.765 1.301 -5.259 1.00 87.75 187 ASN A CA 1
ATOM 1412 C C . ASN A 1 187 ? 11.979 1.629 -3.786 1.00 87.75 187 ASN A C 1
ATOM 1414 O O . ASN A 1 187 ? 11.101 2.189 -3.132 1.00 87.75 187 ASN A O 1
ATOM 1418 N N . ARG A 1 188 ? 13.182 1.362 -3.279 1.00 87.31 188 ARG A N 1
ATOM 1419 C CA . ARG A 1 188 ? 13.528 1.668 -1.890 1.00 87.31 188 ARG A CA 1
ATOM 1420 C C . ARG A 1 188 ? 13.349 3.152 -1.555 1.00 87.31 188 ARG A C 1
ATOM 1422 O O . ARG A 1 188 ? 12.988 3.479 -0.435 1.00 87.31 188 ARG A O 1
ATOM 1429 N N . ARG A 1 189 ? 13.526 4.059 -2.521 1.00 87.75 189 ARG A N 1
ATOM 1430 C CA . ARG A 1 189 ? 13.281 5.494 -2.307 1.00 87.75 189 ARG A CA 1
ATOM 1431 C C . ARG A 1 189 ? 11.802 5.806 -2.069 1.00 87.75 189 ARG A C 1
ATOM 1433 O O . ARG A 1 189 ? 11.507 6.808 -1.434 1.00 87.75 189 ARG A O 1
ATOM 1440 N N . VAL A 1 190 ? 10.888 4.988 -2.584 1.00 90.06 190 VAL A N 1
ATOM 1441 C CA . VAL A 1 190 ? 9.440 5.162 -2.406 1.00 90.06 190 VAL A CA 1
ATOM 1442 C C . VAL A 1 190 ? 8.983 4.503 -1.112 1.00 90.06 190 VAL A C 1
ATOM 1444 O O . VAL A 1 190 ? 8.268 5.125 -0.341 1.00 90.06 190 VAL A O 1
ATOM 1447 N N . SER A 1 191 ? 9.422 3.278 -0.834 1.00 91.38 191 SER A N 1
ATOM 1448 C CA . SER A 1 191 ? 8.804 2.442 0.202 1.00 91.38 191 SER A CA 1
ATOM 1449 C C . SER A 1 191 ? 9.757 1.952 1.286 1.00 91.38 191 SER A C 1
ATOM 1451 O O . SER A 1 191 ? 9.315 1.215 2.147 1.00 91.38 191 SER A O 1
ATOM 1453 N N . ASP A 1 192 ? 11.057 2.249 1.227 1.00 90.69 192 ASP A N 1
ATOM 1454 C CA . ASP A 1 192 ? 12.105 1.597 2.034 1.00 90.69 192 ASP A CA 1
ATOM 1455 C C . ASP A 1 192 ? 12.201 0.063 1.879 1.00 90.69 192 ASP A C 1
ATOM 1457 O O . ASP A 1 192 ? 12.961 -0.591 2.600 1.00 90.69 192 ASP A O 1
ATOM 1461 N N . PHE A 1 193 ? 11.509 -0.530 0.898 1.00 92.62 193 PHE A N 1
ATOM 1462 C CA . PHE A 1 193 ? 11.535 -1.971 0.661 1.00 92.62 193 PHE A CA 1
ATOM 1463 C C . PHE A 1 193 ? 12.952 -2.485 0.373 1.00 92.62 193 PHE A C 1
ATOM 1465 O O . PHE A 1 193 ? 13.606 -2.090 -0.600 1.00 92.62 193 PHE A O 1
ATOM 1472 N N . HIS A 1 194 ? 13.417 -3.417 1.209 1.00 89.50 194 HIS A N 1
ATOM 1473 C CA . HIS A 1 194 ? 14.711 -4.073 1.056 1.00 89.50 194 HIS A CA 1
ATOM 1474 C C . HIS A 1 194 ? 14.630 -5.565 1.435 1.00 89.50 194 HIS A C 1
ATOM 1476 O O . HIS A 1 194 ? 14.737 -5.916 2.614 1.00 89.50 194 HIS A O 1
ATOM 1482 N N . PRO A 1 195 ? 14.453 -6.467 0.451 1.00 88.69 195 PRO A N 1
ATOM 1483 C CA . PRO A 1 195 ? 14.170 -7.875 0.721 1.00 88.69 195 PRO A CA 1
ATOM 1484 C C . PRO A 1 195 ? 15.378 -8.678 1.218 1.00 88.69 195 PRO A C 1
ATOM 1486 O O . PRO A 1 195 ? 15.174 -9.686 1.881 1.00 88.69 195 PRO A O 1
ATOM 1489 N N . ALA A 1 196 ? 16.620 -8.252 0.962 1.00 86.38 196 ALA A N 1
ATOM 1490 C CA . ALA A 1 196 ? 17.812 -9.075 1.216 1.00 86.38 196 ALA A CA 1
ATOM 1491 C C . ALA A 1 196 ? 17.961 -9.540 2.677 1.00 86.38 196 ALA A C 1
ATOM 1493 O O . ALA A 1 196 ? 18.413 -10.651 2.928 1.00 86.38 196 ALA A O 1
ATOM 1494 N N . ALA A 1 197 ? 17.545 -8.721 3.647 1.00 83.31 197 ALA A N 1
ATOM 1495 C CA . ALA A 1 197 ? 17.596 -9.091 5.064 1.00 83.31 197 ALA A CA 1
ATOM 1496 C C . ALA A 1 197 ? 16.407 -9.962 5.521 1.00 83.31 197 ALA A C 1
ATOM 1498 O O . ALA A 1 197 ? 16.443 -10.519 6.616 1.00 83.31 197 ALA A O 1
ATOM 1499 N N . ASN A 1 198 ? 15.345 -10.060 4.716 1.00 91.81 198 ASN A N 1
ATOM 1500 C CA . ASN A 1 198 ? 14.055 -10.617 5.125 1.00 91.81 198 ASN A CA 1
ATOM 1501 C C . ASN A 1 198 ? 13.445 -11.589 4.104 1.00 91.81 198 ASN A C 1
ATOM 1503 O O . ASN A 1 198 ? 12.284 -11.960 4.241 1.00 91.81 198 ASN A O 1
ATOM 1507 N N . GLU A 1 199 ? 14.194 -12.032 3.096 1.00 92.31 199 GLU A N 1
ATOM 1508 C CA . GLU A 1 199 ? 13.668 -12.816 1.971 1.00 92.31 199 GLU A CA 1
ATOM 1509 C C . GLU A 1 199 ? 12.914 -14.077 2.407 1.00 92.31 199 GLU A C 1
ATOM 1511 O O . GLU A 1 199 ? 11.800 -14.315 1.944 1.00 92.31 199 GLU A O 1
ATOM 1516 N N . GLN A 1 200 ? 13.461 -14.825 3.370 1.00 93.06 200 GLN A N 1
ATOM 1517 C CA . GLN A 1 200 ? 12.830 -16.032 3.898 1.00 93.06 200 GLN A CA 1
ATOM 1518 C C . GLN A 1 200 ? 11.527 -15.709 4.637 1.00 93.06 200 GLN A C 1
ATOM 1520 O O . GLN A 1 200 ? 10.534 -16.412 4.469 1.00 93.06 200 GLN A O 1
ATOM 1525 N N . LYS A 1 201 ? 11.518 -14.629 5.428 1.00 94.38 201 LYS A N 1
ATOM 1526 C CA . LYS A 1 201 ? 10.334 -14.165 6.167 1.00 94.38 201 LYS A CA 1
ATOM 1527 C C . LYS A 1 201 ? 9.240 -13.660 5.229 1.00 94.38 201 LYS A C 1
ATOM 1529 O O . LYS A 1 201 ? 8.064 -13.865 5.494 1.00 94.38 201 LYS A O 1
ATOM 1534 N N . LEU A 1 202 ? 9.642 -13.044 4.121 1.00 95.75 202 LEU A N 1
ATOM 1535 C CA . LEU A 1 202 ? 8.755 -12.586 3.059 1.00 95.75 202 LEU A CA 1
ATOM 1536 C C . LEU A 1 202 ? 8.284 -13.724 2.145 1.00 95.75 202 LEU A C 1
ATOM 1538 O O . LEU A 1 202 ? 7.430 -13.495 1.298 1.00 95.75 202 LEU A O 1
ATOM 1542 N N . GLY A 1 203 ? 8.833 -14.937 2.270 1.00 95.25 203 GLY A N 1
ATOM 1543 C CA . GLY A 1 203 ? 8.514 -16.055 1.382 1.00 95.25 203 GLY A CA 1
ATOM 1544 C C . GLY A 1 203 ? 8.999 -15.844 -0.055 1.00 95.25 203 GLY A C 1
ATOM 1545 O O . GLY A 1 203 ? 8.381 -16.357 -0.990 1.00 95.25 203 GLY A O 1
ATOM 1546 N N . LEU A 1 204 ? 10.075 -15.076 -0.244 1.00 95.19 204 LEU A N 1
ATOM 1547 C CA . LEU A 1 204 ? 10.705 -14.809 -1.535 1.00 95.19 204 LEU A CA 1
ATOM 1548 C C . LEU A 1 204 ? 11.801 -15.832 -1.824 1.00 95.19 204 LEU A C 1
ATOM 1550 O O . LEU A 1 204 ? 12.531 -16.240 -0.929 1.00 95.19 204 LEU A O 1
ATOM 1554 N N . ASN A 1 205 ? 11.941 -16.215 -3.094 1.00 91.50 205 ASN A N 1
ATOM 1555 C CA . ASN A 1 205 ? 13.000 -17.115 -3.544 1.00 91.50 205 ASN A CA 1
ATOM 1556 C C . ASN A 1 205 ? 13.616 -16.602 -4.843 1.00 91.50 205 ASN A C 1
ATOM 1558 O O . ASN A 1 205 ? 12.920 -16.050 -5.699 1.00 91.50 205 ASN A O 1
ATOM 1562 N N . SER A 1 206 ? 14.914 -16.850 -5.019 1.00 88.25 206 SER A N 1
ATOM 1563 C CA . SER A 1 206 ? 15.574 -16.550 -6.287 1.00 88.25 206 SER A CA 1
ATOM 1564 C C . SER A 1 206 ? 15.302 -17.635 -7.338 1.00 88.25 206 SER A C 1
ATOM 1566 O O . SER A 1 206 ? 15.229 -18.825 -7.011 1.00 88.25 206 SER A O 1
ATOM 1568 N N . PRO A 1 207 ? 15.111 -17.265 -8.616 1.00 86.06 207 PRO A N 1
ATOM 1569 C CA . PRO A 1 207 ? 14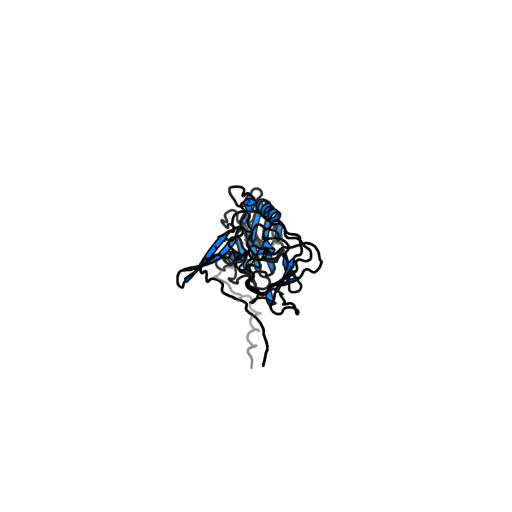.921 -18.235 -9.684 1.00 86.06 207 PRO A CA 1
ATOM 1570 C C . PRO A 1 207 ? 16.238 -18.961 -9.990 1.00 86.06 207 PRO A C 1
ATOM 1572 O O . PRO A 1 207 ? 17.295 -18.343 -10.045 1.00 86.06 207 PRO A O 1
ATOM 1575 N N . ALA A 1 208 ? 16.172 -20.260 -10.298 1.00 84.62 208 ALA A N 1
ATOM 1576 C CA . ALA A 1 208 ? 17.360 -21.054 -10.644 1.00 84.62 208 ALA A CA 1
ATOM 1577 C C . ALA A 1 208 ? 18.129 -20.499 -11.860 1.00 84.62 208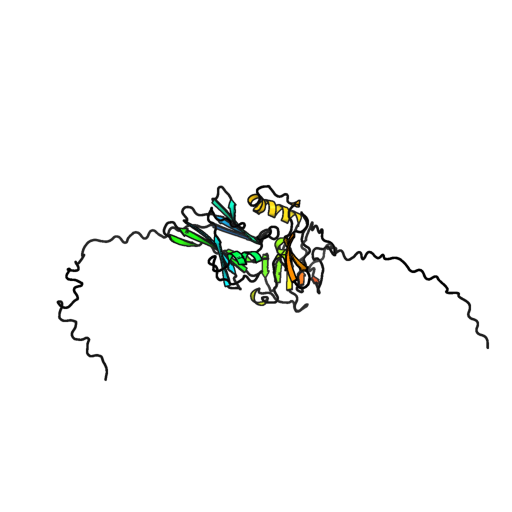 ALA A C 1
ATOM 1579 O O . ALA A 1 208 ? 19.350 -20.594 -11.925 1.00 84.62 208 ALA A O 1
ATOM 1580 N N . GLU A 1 209 ? 17.411 -19.893 -12.811 1.00 83.19 209 GLU A N 1
ATOM 1581 C CA . GLU A 1 209 ? 17.989 -19.237 -13.990 1.00 83.19 209 GLU A CA 1
ATOM 1582 C C . GLU A 1 209 ? 18.827 -17.998 -13.612 1.00 83.19 209 GLU A C 1
ATOM 1584 O O . GLU A 1 209 ? 19.714 -17.621 -14.377 1.00 83.19 209 GLU A O 1
ATOM 1589 N N . GLN A 1 210 ? 18.535 -17.351 -12.471 1.00 80.38 210 GLN A N 1
ATOM 1590 C CA . GLN A 1 210 ? 19.194 -16.125 -11.995 1.00 80.38 210 GLN A CA 1
ATOM 1591 C C . GLN A 1 210 ? 19.255 -16.064 -10.460 1.00 80.38 210 GLN A C 1
ATOM 1593 O O . GLN A 1 210 ? 18.449 -15.374 -9.826 1.00 80.38 210 GLN A O 1
ATOM 1598 N N . PRO A 1 211 ? 20.220 -16.773 -9.853 1.00 84.69 211 PRO A N 1
ATOM 1599 C CA . PRO A 1 211 ? 20.431 -16.741 -8.412 1.00 84.69 211 PRO A CA 1
ATOM 1600 C C . PRO A 1 211 ? 20.640 -15.310 -7.899 1.00 84.69 211 PRO A C 1
ATOM 1602 O O . PRO A 1 211 ? 21.354 -14.521 -8.516 1.00 84.69 211 PRO A O 1
ATOM 1605 N N . GLY A 1 212 ? 20.016 -14.982 -6.767 1.00 84.44 212 GLY A N 1
ATOM 1606 C CA . GLY A 1 212 ? 20.095 -13.659 -6.133 1.00 84.44 212 GLY A CA 1
ATOM 1607 C C . GLY A 1 212 ? 19.134 -12.591 -6.675 1.00 84.44 212 GLY A C 1
ATOM 1608 O O . GLY A 1 212 ? 19.039 -11.524 -6.075 1.00 84.44 212 GLY A O 1
ATOM 1609 N N . ALA A 1 213 ? 18.395 -12.858 -7.758 1.00 87.25 213 ALA A N 1
ATOM 1610 C CA . ALA A 1 213 ? 17.358 -11.947 -8.242 1.00 87.25 213 ALA A CA 1
ATOM 1611 C C . ALA A 1 213 ? 15.989 -12.247 -7.610 1.00 87.25 213 ALA A C 1
ATOM 1613 O O . ALA A 1 213 ? 15.638 -13.407 -7.397 1.00 87.25 213 ALA A O 1
ATOM 1614 N N . TYR A 1 214 ? 15.171 -11.215 -7.398 1.00 90.06 214 TYR A N 1
ATOM 1615 C CA . TYR A 1 214 ? 13.772 -11.363 -6.980 1.00 90.06 214 TYR A CA 1
ATOM 1616 C C . TYR A 1 214 ? 12.823 -11.253 -8.174 1.00 90.06 214 TYR A C 1
ATOM 1618 O O . TYR A 1 214 ? 13.042 -10.468 -9.095 1.00 90.06 214 TYR A O 1
ATOM 1626 N N . VAL A 1 215 ? 11.743 -12.032 -8.181 1.00 90.56 215 VAL A N 1
ATOM 1627 C CA . VAL A 1 215 ? 10.779 -12.002 -9.289 1.00 90.56 215 VAL A CA 1
ATOM 1628 C C . VAL A 1 215 ? 9.605 -11.093 -8.943 1.00 90.56 215 VAL A C 1
ATOM 1630 O O . VAL A 1 215 ? 8.951 -11.286 -7.919 1.00 90.56 215 VAL A O 1
ATOM 1633 N N . ILE A 1 216 ? 9.309 -10.154 -9.839 1.00 91.75 216 ILE A N 1
ATOM 1634 C CA . ILE A 1 216 ? 8.104 -9.325 -9.814 1.00 91.75 216 ILE A CA 1
ATOM 1635 C C . ILE A 1 216 ? 7.207 -9.767 -10.966 1.00 91.75 216 ILE A C 1
ATOM 1637 O O . ILE A 1 216 ? 7.623 -9.756 -12.123 1.00 91.75 216 ILE A O 1
ATOM 1641 N N . SER A 1 217 ? 5.977 -10.159 -10.649 1.00 92.62 217 SER A N 1
ATOM 1642 C CA . SER A 1 217 ? 5.009 -10.716 -11.588 1.00 92.62 217 SER A CA 1
ATOM 1643 C C . SER A 1 217 ? 3.775 -9.827 -11.682 1.00 92.62 217 SER A C 1
ATOM 1645 O O . SER A 1 217 ? 3.037 -9.677 -10.711 1.00 92.62 217 SER A O 1
ATOM 1647 N N . GLN A 1 218 ? 3.515 -9.286 -12.870 1.00 92.00 218 GLN A N 1
ATOM 1648 C CA . GLN A 1 218 ? 2.323 -8.488 -13.145 1.00 92.00 218 GLN A CA 1
ATOM 1649 C C . GLN A 1 218 ? 1.098 -9.395 -13.315 1.00 92.00 218 GLN A C 1
ATOM 1651 O O . GLN A 1 218 ? 1.135 -10.348 -14.099 1.00 92.00 218 GLN A O 1
ATOM 1656 N N . SER A 1 219 ? 0.018 -9.117 -12.587 1.00 95.06 219 SER A N 1
ATOM 1657 C CA . SER A 1 219 ? -1.251 -9.852 -12.676 1.00 95.06 219 SER A CA 1
ATOM 1658 C C . SER A 1 219 ? -2.305 -9.118 -13.507 1.00 95.06 219 SER A C 1
ATOM 1660 O O . SER A 1 219 ? -3.064 -9.775 -14.218 1.00 95.06 219 SER A O 1
ATOM 1662 N N . GLU A 1 220 ? -2.296 -7.784 -13.512 1.00 94.25 220 GLU A N 1
ATOM 1663 C CA . GLU A 1 220 ? -3.321 -6.955 -14.159 1.00 94.25 220 GLU A CA 1
ATOM 1664 C C . GLU A 1 220 ? -2.760 -5.896 -15.102 1.00 94.25 220 GLU A C 1
ATOM 1666 O O . GLU A 1 220 ? -1.584 -5.545 -15.030 1.00 94.25 220 GLU A O 1
ATOM 1671 N N . ASP A 1 221 ? -3.603 -5.402 -16.011 1.00 89.81 221 ASP A N 1
ATOM 1672 C CA . ASP A 1 221 ? -3.286 -4.222 -16.815 1.00 89.81 221 ASP A CA 1
ATOM 1673 C C . ASP A 1 221 ? -3.293 -2.974 -15.924 1.00 89.81 221 ASP A C 1
ATOM 1675 O O . ASP A 1 221 ? -4.180 -2.795 -15.097 1.00 89.81 221 ASP A O 1
ATOM 1679 N N . MET A 1 222 ? -2.317 -2.088 -16.116 1.00 90.44 222 MET A N 1
ATOM 1680 C CA . MET A 1 222 ? -2.135 -0.890 -15.295 1.00 90.44 222 MET A CA 1
ATOM 1681 C C . MET A 1 222 ? -2.168 0.369 -16.162 1.00 90.44 222 MET A C 1
ATOM 1683 O O . MET A 1 222 ? -1.594 0.408 -17.253 1.00 90.44 222 MET A O 1
ATOM 1687 N N . SER A 1 223 ? -2.794 1.436 -15.667 1.00 90.06 223 SER A N 1
ATOM 1688 C CA . SER A 1 223 ? -2.750 2.755 -16.303 1.00 90.06 223 SER A CA 1
ATOM 1689 C C . SER A 1 223 ? -2.403 3.824 -15.283 1.00 90.06 223 SER A C 1
ATOM 1691 O O . SER A 1 223 ? -3.066 3.953 -14.257 1.00 90.06 223 SER A O 1
ATOM 1693 N N . TRP A 1 224 ? -1.396 4.637 -15.602 1.00 90.25 224 TRP A N 1
ATOM 1694 C CA . TRP A 1 224 ? -1.016 5.773 -14.767 1.00 90.25 224 TRP A CA 1
ATOM 1695 C C . TRP A 1 224 ? -2.142 6.801 -14.648 1.00 90.25 224 TRP A C 1
ATOM 1697 O O . TRP A 1 224 ? -2.385 7.337 -13.574 1.00 90.25 224 TRP A O 1
ATOM 1707 N N . ARG A 1 225 ? -2.887 7.043 -15.731 1.00 89.31 225 ARG A N 1
ATOM 1708 C CA . ARG A 1 225 ? -4.056 7.930 -15.695 1.00 89.31 225 ARG A CA 1
ATOM 1709 C C . ARG A 1 225 ? -5.179 7.349 -14.834 1.00 89.31 225 ARG A C 1
ATOM 1711 O O . ARG A 1 225 ? -5.799 8.094 -14.083 1.00 89.31 225 ARG A O 1
ATOM 1718 N N . ALA A 1 226 ? -5.438 6.043 -14.939 1.00 92.44 226 ALA A N 1
ATOM 1719 C CA . ALA A 1 226 ? -6.454 5.392 -14.111 1.00 92.44 226 ALA A CA 1
ATOM 1720 C C . ALA A 1 226 ? -6.092 5.478 -12.624 1.00 92.44 226 ALA A C 1
ATOM 1722 O O . ALA A 1 226 ? -6.945 5.870 -11.835 1.00 92.44 226 ALA A O 1
ATOM 1723 N N . TYR A 1 227 ? -4.820 5.232 -12.286 1.00 94.19 227 TYR A N 1
ATOM 1724 C CA . TYR A 1 227 ? -4.297 5.396 -10.932 1.00 94.19 227 TYR A CA 1
ATOM 1725 C C . TYR A 1 227 ? -4.570 6.798 -10.379 1.00 94.19 227 TYR A C 1
ATOM 1727 O O . TYR A 1 227 ? -5.247 6.937 -9.365 1.00 94.19 227 TYR A O 1
ATOM 1735 N N . ARG A 1 228 ? -4.129 7.852 -11.083 1.00 92.81 228 ARG A N 1
ATOM 1736 C CA . ARG A 1 228 ? -4.310 9.235 -10.606 1.00 92.81 228 ARG A CA 1
ATOM 1737 C C . ARG A 1 228 ? -5.787 9.594 -10.417 1.00 92.81 228 ARG A C 1
ATOM 1739 O O . ARG A 1 228 ? -6.137 10.284 -9.466 1.00 92.81 228 ARG A O 1
ATOM 1746 N N . ASN A 1 229 ? -6.661 9.114 -11.303 1.00 92.06 229 ASN A N 1
ATOM 1747 C CA . ASN A 1 229 ? -8.103 9.335 -11.185 1.00 92.06 229 ASN A CA 1
ATOM 1748 C C . ASN A 1 229 ? -8.719 8.604 -9.982 1.00 92.06 229 ASN A C 1
ATOM 1750 O O . ASN A 1 229 ? -9.625 9.148 -9.353 1.00 92.06 229 ASN A O 1
ATOM 1754 N N . ALA A 1 230 ? -8.271 7.380 -9.691 1.00 91.75 230 ALA A N 1
ATOM 1755 C CA . ALA A 1 230 ? -8.752 6.598 -8.554 1.00 91.75 230 ALA A CA 1
ATOM 1756 C C . ALA A 1 230 ? -8.324 7.234 -7.226 1.00 91.75 230 ALA A C 1
ATOM 1758 O O . ALA A 1 230 ? -9.188 7.543 -6.413 1.00 91.75 230 ALA A O 1
ATOM 1759 N N . VAL A 1 231 ? -7.040 7.584 -7.085 1.00 91.00 231 VAL A N 1
ATOM 1760 C CA . VAL A 1 231 ? -6.488 8.276 -5.905 1.00 91.00 231 VAL A CA 1
ATOM 1761 C C . VAL A 1 231 ? -7.279 9.543 -5.556 1.00 91.00 231 VAL A C 1
ATOM 1763 O O . VAL A 1 231 ? -7.686 9.739 -4.409 1.00 91.00 231 VAL A O 1
ATOM 1766 N N . VAL A 1 232 ? -7.567 10.387 -6.558 1.00 88.62 232 VAL A N 1
ATOM 1767 C CA . VAL A 1 232 ? -8.385 11.597 -6.366 1.00 88.62 232 VAL A CA 1
ATOM 1768 C C . VAL A 1 232 ? -9.792 11.259 -5.883 1.00 88.62 232 VAL A C 1
ATOM 1770 O O . VAL A 1 232 ? -10.304 11.900 -4.963 1.00 88.62 232 VAL A O 1
ATOM 1773 N N . ARG A 1 233 ? -10.433 10.275 -6.519 1.00 83.75 233 ARG A N 1
ATOM 1774 C CA . ARG A 1 233 ? -11.823 9.906 -6.240 1.00 83.75 233 ARG A CA 1
ATOM 1775 C C . ARG A 1 233 ? -11.981 9.298 -4.850 1.00 83.75 233 ARG A C 1
ATOM 1777 O O . ARG A 1 233 ? -12.907 9.680 -4.145 1.00 83.75 233 ARG A O 1
ATOM 1784 N N . GLU A 1 234 ? -11.124 8.354 -4.492 1.00 76.06 234 GLU A N 1
ATOM 1785 C CA . GLU A 1 234 ? -11.329 7.471 -3.342 1.00 76.06 234 GLU A CA 1
ATOM 1786 C C . GLU A 1 234 ? -10.872 8.104 -2.029 1.00 76.06 234 GLU A C 1
ATOM 1788 O O . GLU A 1 234 ? -11.606 8.028 -1.042 1.00 76.06 234 GLU A O 1
ATOM 1793 N N . ILE A 1 235 ? -9.720 8.787 -2.032 1.00 76.38 235 ILE A N 1
ATOM 1794 C CA . ILE A 1 235 ? -9.049 9.220 -0.798 1.00 76.38 235 ILE A CA 1
ATOM 1795 C C . ILE A 1 235 ? -8.765 10.729 -0.787 1.00 76.38 235 ILE A C 1
ATOM 1797 O O . ILE A 1 235 ? -9.211 11.429 0.124 1.00 76.38 235 ILE A O 1
ATOM 1801 N N . HIS A 1 236 ? -8.100 11.288 -1.807 1.00 80.25 236 HIS A N 1
ATOM 1802 C CA . HIS A 1 236 ? -7.621 12.682 -1.725 1.00 80.25 236 HIS A CA 1
ATOM 1803 C C . HIS A 1 236 ? -8.747 13.720 -1.684 1.00 80.25 236 HIS A C 1
ATOM 1805 O O . HIS A 1 236 ? -8.584 14.774 -1.070 1.00 80.25 236 HIS A O 1
ATOM 1811 N N . SER A 1 237 ? -9.895 13.441 -2.311 1.00 70.81 237 SER A N 1
ATOM 1812 C CA . SER A 1 237 ? -11.074 14.318 -2.241 1.00 70.81 237 SER A CA 1
ATOM 1813 C C . SER A 1 237 ? -11.593 14.515 -0.813 1.00 70.81 237 SER A C 1
ATOM 1815 O O . SER A 1 237 ? -12.195 15.546 -0.529 1.00 70.81 237 SER A O 1
ATOM 1817 N N . SER A 1 238 ? -11.340 13.550 0.076 1.00 67.69 238 SER A N 1
ATOM 1818 C CA . SER A 1 238 ? -11.713 13.610 1.494 1.00 67.69 238 SER A CA 1
ATOM 1819 C C . SER A 1 238 ? -10.597 14.186 2.374 1.00 67.69 238 SER A C 1
ATOM 1821 O O . SER A 1 238 ? -10.854 14.569 3.508 1.00 67.69 238 SER A O 1
ATOM 1823 N N . HIS A 1 239 ? -9.369 14.261 1.850 1.00 67.56 239 HIS A N 1
ATOM 1824 C CA . HIS A 1 239 ? -8.163 14.657 2.580 1.00 67.56 239 HIS A CA 1
ATOM 1825 C C . HIS A 1 239 ? -7.783 16.133 2.380 1.00 67.56 239 HIS A C 1
ATOM 1827 O O . HIS A 1 239 ? -7.235 16.765 3.279 1.00 67.56 239 HIS A O 1
ATOM 1833 N N . ALA A 1 240 ? -8.074 16.717 1.213 1.00 58.31 240 ALA A N 1
ATOM 1834 C CA . ALA A 1 240 ? -7.679 18.088 0.896 1.00 58.31 240 ALA A CA 1
ATOM 1835 C C . ALA A 1 240 ? -8.857 19.083 0.990 1.00 58.31 240 ALA A C 1
ATOM 1837 O O . ALA A 1 240 ? -9.947 18.795 0.496 1.00 58.31 240 ALA A O 1
ATOM 1838 N N . PRO A 1 241 ? -8.640 20.316 1.497 1.00 53.66 241 PRO A N 1
ATOM 1839 C CA . PRO A 1 241 ? -9.659 21.373 1.491 1.00 53.66 241 PRO A CA 1
ATOM 1840 C C . PRO A 1 241 ? -10.039 21.841 0.072 1.00 53.66 241 PRO A C 1
ATOM 1842 O O . PRO A 1 241 ? -11.037 22.537 -0.107 1.00 53.66 241 PRO A O 1
ATOM 1845 N N . ALA A 1 242 ? -9.252 21.463 -0.942 1.00 59.00 242 ALA A N 1
ATOM 1846 C CA . ALA A 1 242 ? -9.542 21.672 -2.353 1.00 59.00 242 ALA A CA 1
ATOM 1847 C C . ALA A 1 242 ? -9.360 20.360 -3.126 1.00 59.00 242 ALA A C 1
ATOM 1849 O O . ALA A 1 242 ? -8.364 19.661 -2.945 1.00 59.00 242 ALA A O 1
ATOM 1850 N N . ILE A 1 243 ? -10.298 20.061 -4.030 1.00 61.69 243 ILE A N 1
ATOM 1851 C CA . ILE A 1 243 ? -10.233 18.887 -4.907 1.00 61.69 243 ILE A CA 1
ATOM 1852 C C . ILE A 1 243 ? -8.937 18.950 -5.723 1.00 61.69 243 ILE A C 1
ATOM 1854 O O . ILE A 1 243 ? -8.747 19.857 -6.537 1.00 61.69 243 ILE A O 1
ATOM 1858 N N . GLN A 1 244 ? -8.047 17.979 -5.522 1.00 69.81 244 GLN A N 1
ATOM 1859 C CA . GLN A 1 244 ? -6.859 17.843 -6.355 1.00 69.81 244 GLN A CA 1
ATOM 1860 C C . GLN A 1 244 ? -7.264 17.315 -7.734 1.00 69.81 244 GLN A C 1
ATOM 1862 O O . GLN A 1 244 ? -7.951 16.304 -7.850 1.00 69.81 244 GLN A O 1
ATOM 1867 N N . ALA A 1 245 ? -6.837 17.991 -8.800 1.00 83.38 245 ALA A N 1
ATOM 1868 C CA . ALA A 1 245 ? -6.956 17.442 -10.144 1.00 83.38 245 ALA A CA 1
ATOM 1869 C C . ALA A 1 245 ? -6.024 16.229 -10.289 1.00 83.38 245 ALA A C 1
ATOM 1871 O O .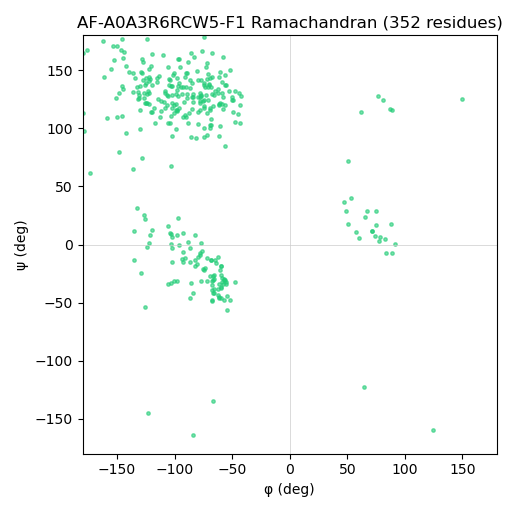 ALA A 1 245 ? -4.906 16.248 -9.781 1.00 83.38 245 ALA A O 1
ATOM 1872 N N . ALA A 1 246 ? -6.440 15.206 -11.038 1.00 86.19 246 ALA A N 1
ATOM 1873 C CA . ALA A 1 246 ? -5.625 14.008 -11.260 1.00 86.19 246 ALA A CA 1
ATOM 1874 C C . ALA A 1 246 ? -4.246 14.324 -11.870 1.00 86.19 246 ALA A C 1
ATOM 1876 O O . ALA A 1 246 ? -3.269 13.634 -11.599 1.00 86.19 246 ALA A O 1
ATOM 1877 N N . ASP A 1 247 ? -4.127 15.390 -12.659 1.00 87.19 247 ASP A N 1
ATOM 1878 C CA . ASP A 1 247 ? -2.846 15.823 -13.230 1.00 87.19 247 ASP A CA 1
ATOM 1879 C C . ASP A 1 247 ? -1.925 16.532 -12.223 1.00 87.19 247 ASP A C 1
ATOM 1881 O O . ASP A 1 247 ? -0.767 16.790 -12.538 1.00 87.19 247 ASP A O 1
ATOM 1885 N N . ASN A 1 248 ? -2.402 16.779 -10.999 1.00 88.00 248 ASN A N 1
ATOM 1886 C CA . ASN A 1 248 ? -1.592 17.282 -9.892 1.00 88.00 248 ASN A CA 1
ATOM 1887 C C . ASN A 1 248 ? -1.009 16.171 -9.010 1.00 88.00 248 ASN A C 1
ATOM 1889 O O . ASN A 1 248 ? -0.206 16.468 -8.132 1.00 88.00 248 ASN A O 1
ATOM 1893 N N . ILE A 1 249 ? -1.384 14.908 -9.238 1.00 89.25 249 ILE A N 1
ATOM 1894 C CA . ILE A 1 249 ? -0.879 13.782 -8.447 1.00 89.25 249 ILE A CA 1
ATOM 1895 C C . ILE A 1 249 ? 0.595 13.531 -8.782 1.00 89.25 249 ILE A C 1
ATOM 1897 O O . ILE A 1 249 ? 0.950 13.299 -9.942 1.00 89.25 249 ILE A O 1
ATOM 1901 N N . SER A 1 250 ? 1.430 13.559 -7.747 1.00 88.88 250 SER A N 1
ATOM 1902 C CA . SER A 1 250 ? 2.860 13.243 -7.782 1.00 88.88 250 SER A CA 1
ATOM 1903 C C . SER A 1 250 ? 3.126 11.928 -7.048 1.00 88.88 250 SER A C 1
ATOM 1905 O O . SER A 1 250 ? 2.302 11.476 -6.262 1.00 88.88 250 SER A O 1
ATOM 1907 N N . VAL A 1 251 ? 4.290 11.324 -7.280 1.00 90.00 251 VAL A N 1
ATOM 1908 C CA . VAL A 1 251 ? 4.823 10.232 -6.451 1.00 90.00 251 VAL A CA 1
ATOM 1909 C C . VAL A 1 251 ? 5.905 10.807 -5.547 1.00 90.00 251 VAL A C 1
ATOM 1911 O O . VAL A 1 251 ? 6.822 11.472 -6.039 1.00 90.00 251 VAL A O 1
ATOM 1914 N N . TYR A 1 252 ? 5.820 10.547 -4.247 1.00 89.62 252 TYR A N 1
ATOM 1915 C CA . TYR A 1 252 ? 6.793 10.997 -3.256 1.00 89.62 252 TYR A CA 1
ATOM 1916 C C . TYR A 1 252 ? 7.882 9.950 -3.024 1.00 89.62 252 TYR A C 1
ATOM 1918 O O . TYR A 1 252 ? 7.618 8.754 -2.909 1.00 89.62 252 TYR A O 1
ATOM 1926 N N . TYR A 1 253 ? 9.134 10.403 -2.965 1.00 88.00 253 TYR A N 1
ATOM 1927 C CA . TYR A 1 253 ? 10.292 9.535 -2.777 1.00 88.00 253 TYR A CA 1
ATOM 1928 C C . TYR A 1 253 ? 11.467 10.251 -2.096 1.00 88.00 253 TYR A C 1
ATOM 1930 O O . TYR A 1 253 ? 11.599 11.477 -2.145 1.00 88.00 253 TYR A O 1
ATOM 1938 N N . LYS A 1 254 ? 12.360 9.457 -1.498 1.00 87.44 254 LYS A N 1
ATOM 1939 C CA . LYS A 1 254 ? 13.609 9.899 -0.868 1.00 87.44 254 LYS A CA 1
ATOM 1940 C C . LYS A 1 254 ? 14.653 10.275 -1.899 1.00 87.44 254 LYS A C 1
ATOM 1942 O O . LYS A 1 254 ? 14.898 9.544 -2.862 1.00 87.44 254 LYS A O 1
ATOM 1947 N N . ILE A 1 255 ? 15.360 11.357 -1.632 1.00 85.81 255 ILE A N 1
ATOM 1948 C CA . ILE A 1 255 ? 16.651 11.666 -2.231 1.00 85.81 255 ILE A CA 1
ATOM 1949 C C . ILE A 1 255 ? 17.682 11.834 -1.121 1.00 85.81 255 ILE A C 1
ATOM 1951 O O . ILE A 1 255 ? 17.365 12.252 -0.011 1.00 85.81 255 ILE A O 1
ATOM 1955 N N . TYR A 1 256 ? 18.934 11.525 -1.434 1.00 83.81 256 TYR A N 1
ATOM 1956 C CA . TYR A 1 256 ? 20.042 11.734 -0.514 1.00 83.81 256 TYR A CA 1
ATOM 1957 C C . TYR A 1 256 ? 20.884 12.903 -1.012 1.00 83.81 256 TYR A C 1
ATOM 1959 O O . TYR A 1 256 ? 21.446 12.840 -2.109 1.00 83.81 256 TYR A O 1
ATOM 1967 N N . ARG A 1 257 ? 20.976 13.976 -0.223 1.00 83.88 257 ARG A N 1
ATOM 1968 C CA . ARG A 1 257 ? 21.883 15.090 -0.505 1.00 83.88 257 ARG A CA 1
ATOM 1969 C C . ARG A 1 257 ? 23.156 14.931 0.300 1.00 83.88 257 ARG A C 1
ATOM 1971 O O . ARG A 1 257 ? 23.128 14.671 1.496 1.00 83.88 257 ARG A O 1
ATOM 1978 N N . LYS A 1 258 ? 24.293 15.108 -0.367 1.00 85.62 258 LYS A N 1
ATOM 1979 C CA . LYS A 1 258 ? 25.595 15.159 0.290 1.00 85.62 258 LYS A CA 1
ATOM 1980 C C . LYS A 1 258 ? 26.043 16.612 0.396 1.00 85.62 258 LYS A C 1
ATOM 1982 O O . LYS A 1 258 ? 26.246 17.261 -0.629 1.00 85.62 258 LYS A O 1
ATOM 1987 N N . GLN A 1 259 ? 26.204 17.113 1.617 1.00 85.19 259 GLN A N 1
ATOM 1988 C CA . GLN A 1 259 ? 26.821 18.410 1.899 1.00 85.19 259 GLN A CA 1
ATOM 1989 C C . GLN A 1 259 ? 28.094 18.172 2.718 1.00 85.19 259 GLN A C 1
ATOM 1991 O O . GLN A 1 259 ? 28.039 17.834 3.899 1.00 85.19 259 GLN A O 1
ATOM 1996 N N . GLY A 1 260 ? 29.258 18.290 2.072 1.00 85.94 260 GLY A N 1
ATOM 1997 C CA . GLY A 1 260 ? 30.531 17.884 2.675 1.00 85.94 260 GLY A CA 1
ATOM 1998 C C . GLY A 1 260 ? 30.573 16.373 2.925 1.00 85.94 260 GLY A C 1
ATOM 1999 O O . GLY A 1 260 ? 30.403 15.588 1.992 1.00 85.94 260 GLY A O 1
ATOM 2000 N N . GLU A 1 261 ? 30.790 15.960 4.175 1.00 86.31 261 GLU A N 1
ATOM 2001 C CA . GLU A 1 261 ? 30.758 14.547 4.591 1.00 86.31 261 GLU A CA 1
ATOM 2002 C C . GLU A 1 261 ? 29.377 14.074 5.066 1.00 86.31 261 GLU A C 1
ATOM 2004 O O . GLU A 1 261 ? 29.153 12.872 5.193 1.00 86.31 261 GLU A O 1
ATOM 2009 N N . VAL A 1 262 ? 28.432 14.993 5.281 1.00 83.12 262 VAL A N 1
ATOM 2010 C CA . VAL A 1 262 ? 27.100 14.664 5.795 1.00 83.12 262 VAL A CA 1
ATOM 2011 C C . VAL A 1 262 ? 26.190 14.245 4.643 1.00 83.12 262 VAL A C 1
ATOM 2013 O O . VAL A 1 262 ? 26.052 14.966 3.651 1.00 83.12 262 VAL A O 1
ATOM 2016 N N . LEU A 1 263 ? 25.564 13.076 4.784 1.00 83.19 263 LEU A N 1
ATOM 2017 C CA . LEU A 1 263 ? 24.483 12.614 3.920 1.00 83.19 263 LEU A CA 1
ATOM 2018 C C . LEU A 1 263 ? 23.150 12.893 4.621 1.00 83.19 263 LEU A C 1
ATOM 2020 O O . LEU A 1 263 ? 22.890 12.331 5.683 1.00 83.19 263 LEU A O 1
ATOM 2024 N N . THR A 1 264 ? 22.320 13.756 4.044 1.00 86.06 264 THR A N 1
ATOM 2025 C CA . THR A 1 264 ? 20.971 14.049 4.533 1.00 86.06 264 THR A CA 1
ATOM 2026 C C . THR A 1 264 ? 19.933 13.382 3.646 1.00 86.06 264 THR A C 1
ATOM 2028 O O . THR A 1 264 ? 20.041 13.390 2.418 1.00 86.06 264 THR A O 1
ATOM 2031 N N . GLU A 1 265 ? 18.925 12.787 4.274 1.00 85.62 265 GLU A N 1
ATOM 2032 C CA . GLU A 1 265 ? 17.733 12.300 3.587 1.00 85.62 265 GLU A CA 1
ATOM 2033 C C . GLU A 1 265 ? 16.751 13.465 3.420 1.00 85.62 265 GLU A C 1
ATOM 2035 O O . GLU A 1 265 ? 16.461 14.182 4.377 1.00 85.62 265 GLU A O 1
ATOM 2040 N N . GLU A 1 266 ? 16.265 13.673 2.201 1.00 87.75 266 GLU A N 1
ATOM 2041 C CA . GLU A 1 266 ? 15.242 14.665 1.878 1.00 87.75 266 GLU A CA 1
ATOM 2042 C C . GLU A 1 266 ? 14.105 14.010 1.096 1.00 87.75 266 GLU A C 1
ATOM 2044 O O . GLU A 1 266 ? 14.319 13.101 0.292 1.00 87.75 266 GLU A O 1
ATOM 2049 N N . TRP A 1 267 ? 12.894 14.518 1.296 1.00 85.75 267 TRP A N 1
ATOM 2050 C CA . TRP A 1 267 ? 11.710 14.093 0.560 1.00 85.75 267 TRP A CA 1
ATOM 2051 C C . TRP A 1 267 ? 11.438 15.018 -0.613 1.00 85.75 267 TRP A C 1
ATOM 2053 O O . TRP A 1 267 ? 11.551 16.240 -0.506 1.00 85.75 267 TRP A O 1
ATOM 2063 N N . THR A 1 268 ? 11.057 14.435 -1.742 1.00 87.81 268 THR A N 1
ATOM 2064 C CA . THR A 1 268 ? 10.624 15.194 -2.910 1.00 87.81 268 THR A CA 1
ATOM 2065 C C . THR A 1 268 ? 9.515 14.457 -3.650 1.00 87.81 268 THR A C 1
ATOM 2067 O O . THR A 1 268 ? 9.331 13.254 -3.468 1.00 87.81 268 THR A O 1
ATOM 2070 N N . GLY A 1 269 ? 8.770 15.191 -4.469 1.00 87.81 269 GLY A N 1
ATOM 2071 C CA . GLY A 1 269 ? 7.764 14.641 -5.366 1.00 87.81 269 GLY A CA 1
ATOM 2072 C C . GLY A 1 269 ? 8.260 14.653 -6.806 1.00 87.81 269 GLY A C 1
ATOM 2073 O O . GLY A 1 269 ? 9.056 15.508 -7.205 1.00 87.81 269 GLY A O 1
ATOM 2074 N N . THR A 1 270 ? 7.752 13.735 -7.619 1.00 87.62 270 THR A N 1
ATOM 2075 C CA . THR A 1 270 ? 7.809 13.889 -9.076 1.00 87.62 270 THR A CA 1
ATOM 2076 C C . THR A 1 270 ? 7.111 15.182 -9.505 1.00 87.62 270 THR A C 1
ATOM 2078 O O . THR A 1 270 ? 6.296 15.751 -8.770 1.00 87.62 270 THR A O 1
ATOM 2081 N N . ALA A 1 271 ? 7.396 15.651 -10.723 1.00 87.56 271 ALA A N 1
ATOM 2082 C CA . ALA A 1 271 ? 6.579 16.706 -11.310 1.00 87.56 271 ALA A CA 1
ATOM 2083 C C . ALA A 1 271 ? 5.096 16.270 -11.344 1.00 87.56 271 ALA A C 1
ATOM 2085 O O . ALA A 1 271 ? 4.833 15.083 -11.563 1.00 87.56 271 ALA A O 1
ATOM 2086 N N . PRO A 1 272 ? 4.144 17.201 -11.166 1.00 88.06 272 PRO A N 1
ATOM 2087 C CA . PRO A 1 272 ? 2.715 16.915 -11.238 1.00 88.06 272 PRO A CA 1
ATOM 2088 C C . PRO A 1 272 ? 2.340 16.025 -12.427 1.00 88.06 272 PRO A C 1
ATOM 2090 O O . PRO A 1 272 ? 2.788 16.248 -13.557 1.00 88.06 272 PRO A O 1
ATOM 2093 N N . GLY A 1 273 ? 1.573 14.969 -12.159 1.00 86.19 273 GLY A N 1
ATOM 2094 C CA . GLY A 1 273 ? 1.094 14.036 -13.172 1.00 86.19 273 GLY A CA 1
ATOM 2095 C C . GLY A 1 273 ? 2.168 13.092 -13.711 1.00 86.19 273 GLY A C 1
ATOM 2096 O O . GLY A 1 273 ? 1.895 12.354 -14.660 1.00 86.19 273 GLY A O 1
ATOM 2097 N N . CYS A 1 274 ? 3.373 13.083 -13.136 1.00 85.56 274 CYS A N 1
ATOM 2098 C CA . CYS A 1 274 ? 4.467 12.203 -13.539 1.00 85.56 274 CYS A CA 1
ATOM 2099 C C . CYS A 1 274 ? 4.664 11.069 -12.532 1.00 85.56 274 CYS A C 1
ATOM 2101 O O . CYS A 1 274 ? 4.568 11.279 -11.326 1.00 85.56 274 CYS A O 1
ATOM 2103 N N . TYR A 1 275 ? 4.991 9.877 -13.023 1.00 82.62 275 TYR A N 1
ATOM 2104 C CA . TYR A 1 275 ? 5.361 8.747 -12.163 1.00 82.62 275 TYR A CA 1
ATOM 2105 C C . TYR A 1 275 ? 6.856 8.794 -11.810 1.00 82.62 275 TYR A C 1
ATOM 2107 O O . TYR A 1 275 ? 7.631 9.523 -12.449 1.00 82.62 275 TYR A O 1
ATOM 2115 N N . ALA A 1 276 ? 7.271 8.024 -10.800 1.00 79.44 276 ALA A N 1
ATOM 2116 C CA . ALA A 1 276 ? 8.668 7.929 -10.396 1.00 79.44 276 ALA A CA 1
ATOM 2117 C C . ALA A 1 276 ? 9.335 6.756 -11.135 1.00 79.44 276 ALA A C 1
ATOM 2119 O O . ALA A 1 276 ? 8.903 5.617 -11.037 1.00 79.44 276 ALA A O 1
ATOM 2120 N N . PRO A 1 277 ? 10.418 6.960 -11.901 1.00 73.38 277 PRO A N 1
ATOM 2121 C CA . PRO A 1 277 ? 11.080 5.829 -12.540 1.00 73.38 277 PRO A CA 1
ATOM 2122 C C . PRO A 1 277 ? 11.551 4.787 -11.510 1.00 73.38 277 PRO A C 1
ATOM 2124 O O . PRO A 1 277 ? 12.290 5.122 -10.581 1.00 73.38 277 PRO A O 1
ATOM 2127 N N . LEU A 1 278 ? 11.159 3.517 -11.698 1.00 71.94 278 LEU A N 1
ATOM 2128 C CA . LEU A 1 278 ? 11.491 2.443 -10.760 1.00 71.94 278 LEU A CA 1
ATOM 2129 C C . LEU A 1 278 ? 13.003 2.168 -10.760 1.00 71.94 278 LEU A C 1
ATOM 2131 O O . LEU A 1 278 ? 13.575 1.758 -11.777 1.00 71.94 278 LEU A O 1
ATOM 2135 N N . GLU A 1 279 ? 13.651 2.335 -9.609 1.00 75.62 279 GLU A N 1
ATOM 2136 C CA . GLU A 1 279 ? 15.084 2.077 -9.423 1.00 75.62 279 GLU A CA 1
ATOM 2137 C C . GLU A 1 279 ? 15.336 1.153 -8.224 1.00 75.62 279 GLU A C 1
ATOM 2139 O O . GLU A 1 279 ? 15.793 1.606 -7.177 1.00 75.62 279 GLU A O 1
ATOM 2144 N N . PRO A 1 280 ? 15.050 -0.155 -8.344 1.00 75.56 280 PRO A N 1
ATOM 2145 C CA . PRO A 1 280 ? 15.252 -1.078 -7.240 1.00 75.56 280 PRO A CA 1
ATOM 2146 C C . PRO A 1 280 ? 16.747 -1.286 -7.033 1.00 75.56 280 PRO A C 1
ATOM 2148 O O . PRO A 1 280 ? 17.500 -1.476 -7.992 1.00 75.56 280 PRO A O 1
ATOM 2151 N N . GLU A 1 281 ? 17.176 -1.262 -5.775 1.00 80.38 281 GLU A N 1
ATOM 2152 C CA . GLU A 1 281 ? 18.585 -1.418 -5.386 1.00 80.38 281 GLU A CA 1
ATOM 2153 C C . GLU A 1 281 ? 19.034 -2.894 -5.332 1.00 80.38 281 GLU A C 1
ATOM 2155 O O . GLU A 1 281 ? 20.147 -3.207 -4.899 1.00 80.38 281 GLU A O 1
ATOM 2160 N N . PHE A 1 282 ? 18.179 -3.804 -5.801 1.00 83.62 282 PHE A N 1
ATOM 2161 C CA . PHE A 1 282 ? 18.384 -5.248 -5.868 1.00 83.62 282 PHE A CA 1
ATOM 2162 C C . PHE A 1 282 ? 18.124 -5.776 -7.284 1.00 83.62 282 PHE A C 1
ATOM 2164 O O . PHE A 1 282 ? 17.400 -5.164 -8.076 1.00 83.62 282 PHE A O 1
ATOM 2171 N N . ASP A 1 283 ? 18.717 -6.928 -7.599 1.00 84.25 283 ASP A N 1
ATOM 2172 C CA . ASP A 1 283 ? 18.493 -7.594 -8.878 1.00 84.25 283 ASP A CA 1
ATOM 2173 C C . ASP A 1 283 ? 17.058 -8.118 -8.950 1.00 84.25 283 ASP A C 1
ATOM 2175 O O . ASP A 1 283 ? 16.530 -8.694 -7.994 1.00 84.25 283 ASP A O 1
ATOM 2179 N N . LEU A 1 284 ? 16.410 -7.906 -10.096 1.00 85.56 284 LEU A N 1
ATOM 2180 C CA . LEU A 1 284 ? 15.041 -8.352 -10.306 1.00 85.56 284 LEU A CA 1
ATOM 2181 C C . LEU A 1 284 ? 14.806 -8.914 -11.702 1.00 85.56 284 LEU A C 1
ATOM 2183 O O . LEU A 1 284 ? 15.358 -8.442 -12.704 1.00 85.56 284 LEU A O 1
ATOM 2187 N N . VAL A 1 285 ? 13.887 -9.873 -11.748 1.00 87.06 285 VAL A N 1
ATOM 2188 C CA . VAL A 1 285 ? 13.276 -10.399 -12.964 1.00 87.06 28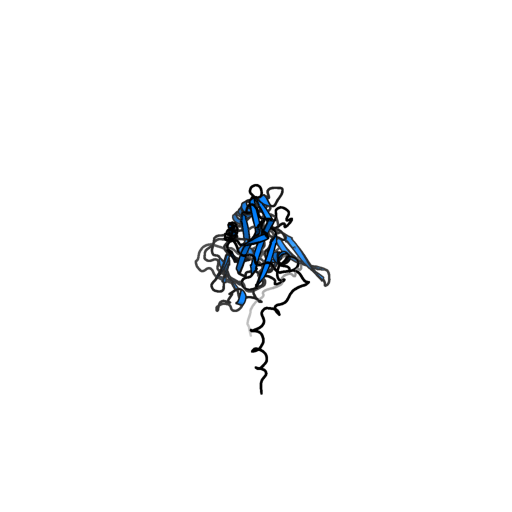5 VAL A CA 1
ATOM 2189 C C . VAL A 1 285 ? 11.851 -9.884 -13.043 1.00 87.06 285 VAL A C 1
ATOM 2191 O O . VAL A 1 285 ? 11.032 -10.172 -12.172 1.00 87.06 285 VAL A O 1
ATOM 2194 N N . TYR A 1 286 ? 11.545 -9.146 -14.105 1.00 87.12 286 TYR A N 1
ATOM 2195 C CA . TYR A 1 286 ? 10.195 -8.652 -14.340 1.00 87.12 286 TYR A CA 1
ATOM 2196 C C . TYR A 1 286 ? 9.434 -9.579 -15.293 1.00 87.12 286 TYR A C 1
ATOM 2198 O O . TYR A 1 286 ? 9.813 -9.747 -16.459 1.00 87.12 286 TYR A O 1
ATOM 2206 N N . GLU A 1 287 ? 8.346 -10.167 -14.799 1.00 88.69 287 GLU A N 1
ATOM 2207 C CA . GLU A 1 287 ? 7.401 -10.992 -15.548 1.00 88.69 287 GLU A CA 1
ATOM 2208 C C . GLU A 1 287 ? 6.139 -10.174 -15.865 1.00 88.69 287 GLU A C 1
ATOM 2210 O O . GLU A 1 287 ? 5.192 -10.128 -15.084 1.00 88.69 287 GLU A O 1
ATOM 2215 N N . GLY A 1 288 ? 6.100 -9.544 -17.043 1.00 84.06 288 GLY A N 1
ATOM 2216 C CA . GLY A 1 288 ? 4.944 -8.736 -17.469 1.00 84.06 288 GLY A CA 1
ATOM 2217 C C . GLY A 1 288 ? 3.697 -9.552 -17.841 1.00 84.06 288 GLY A C 1
ATOM 2218 O O . GLY A 1 288 ? 2.633 -8.988 -18.037 1.00 84.06 288 GLY A O 1
ATOM 2219 N N . ASN A 1 289 ? 3.813 -10.878 -17.985 1.00 85.94 289 ASN A N 1
ATOM 2220 C CA . ASN A 1 289 ? 2.700 -11.815 -18.227 1.00 85.94 289 ASN A CA 1
ATOM 2221 C C . ASN A 1 289 ? 1.716 -11.443 -19.359 1.00 85.94 289 ASN A C 1
ATOM 2223 O O . ASN A 1 289 ? 0.557 -11.852 -19.342 1.00 85.94 289 ASN A O 1
ATOM 2227 N N . GLY A 1 290 ? 2.184 -10.712 -20.377 1.00 81.06 290 GLY A N 1
ATOM 2228 C CA . GLY A 1 290 ? 1.344 -10.241 -21.484 1.00 81.06 290 GLY A CA 1
ATOM 2229 C C . GLY A 1 290 ? 0.370 -9.120 -21.103 1.00 81.06 290 GLY A C 1
ATOM 2230 O O . GLY A 1 290 ? -0.523 -8.818 -21.888 1.00 81.06 290 GLY A O 1
ATOM 2231 N N . LYS A 1 291 ? 0.538 -8.524 -19.920 1.00 85.88 291 LYS A N 1
ATOM 2232 C CA . LYS A 1 291 ? -0.236 -7.392 -19.421 1.00 85.88 291 LYS A CA 1
ATOM 2233 C C . LYS A 1 291 ? 0.387 -6.068 -19.864 1.00 85.88 291 LYS A C 1
ATOM 2235 O O . LYS A 1 291 ? 1.571 -5.988 -20.207 1.00 85.88 291 LYS A O 1
ATOM 2240 N N . LYS A 1 292 ? -0.432 -5.023 -19.895 1.00 86.56 292 LYS A N 1
ATOM 2241 C CA . LYS A 1 292 ? -0.065 -3.680 -20.345 1.00 86.56 292 LYS A CA 1
ATOM 2242 C C . LYS A 1 292 ? 0.204 -2.764 -19.157 1.00 86.56 292 LYS A C 1
ATOM 2244 O O . LYS A 1 292 ? -0.442 -2.856 -18.123 1.00 86.56 292 LYS A O 1
ATOM 2249 N N . ILE A 1 293 ? 1.124 -1.826 -19.349 1.00 87.00 293 ILE A N 1
ATOM 2250 C CA . ILE A 1 293 ? 1.260 -0.625 -18.528 1.00 87.00 293 ILE A CA 1
ATOM 2251 C C . ILE A 1 293 ? 1.141 0.547 -19.490 1.00 87.00 293 ILE A C 1
ATOM 2253 O O . ILE A 1 293 ? 1.885 0.620 -20.471 1.00 87.00 293 ILE A O 1
ATOM 2257 N N . SER A 1 294 ? 0.168 1.421 -19.272 1.00 85.88 294 SER A N 1
ATOM 2258 C CA . SER A 1 294 ? -0.133 2.507 -20.196 1.00 85.88 294 SER A CA 1
ATOM 2259 C C . SER A 1 294 ? -0.014 3.878 -19.557 1.00 85.88 294 SER A C 1
ATOM 2261 O O . SER A 1 294 ? -0.236 4.047 -18.361 1.00 85.88 294 SER A O 1
ATOM 2263 N N . GLU A 1 295 ? 0.262 4.867 -20.408 1.00 83.94 295 GLU A N 1
ATOM 2264 C CA . GLU A 1 295 ? 0.155 6.292 -20.071 1.00 83.94 295 GLU A CA 1
ATOM 2265 C C . GLU A 1 295 ? 1.144 6.757 -18.992 1.00 83.94 295 GLU A C 1
ATOM 2267 O O . GLU A 1 295 ? 0.912 7.768 -18.342 1.00 83.94 295 GLU A O 1
ATOM 2272 N N . LEU A 1 296 ? 2.257 6.036 -18.823 1.00 84.38 296 LEU A N 1
ATOM 2273 C CA . LEU A 1 296 ? 3.377 6.440 -17.977 1.00 84.38 296 LEU A CA 1
ATOM 2274 C C . LEU A 1 296 ? 3.990 7.755 -18.488 1.00 84.38 296 LEU A C 1
ATOM 2276 O O . LEU A 1 296 ? 4.474 7.817 -19.620 1.00 84.38 296 LEU A O 1
ATOM 2280 N N . VAL A 1 297 ? 3.997 8.787 -17.643 1.00 79.56 297 VAL A N 1
ATOM 2281 C CA . VAL A 1 297 ? 4.598 10.102 -17.927 1.00 79.56 297 VAL A CA 1
ATOM 2282 C C . VAL A 1 297 ? 5.827 10.307 -17.035 1.00 79.56 297 VAL A C 1
ATOM 2284 O O . VAL A 1 297 ? 5.685 10.389 -15.820 1.00 79.56 297 VAL A O 1
ATOM 2287 N N . VAL A 1 298 ? 7.030 10.389 -17.617 1.00 76.38 298 VAL A N 1
ATOM 2288 C CA . VAL A 1 298 ? 8.273 10.723 -16.887 1.00 76.38 298 VAL A CA 1
ATOM 2289 C C . VAL A 1 298 ? 8.647 12.169 -17.142 1.00 76.38 298 VAL A C 1
ATOM 2291 O O . VAL A 1 298 ? 8.704 12.587 -18.298 1.00 76.38 298 VAL A O 1
ATOM 2294 N N . ASN A 1 299 ? 9.037 12.885 -16.091 1.00 74.81 299 ASN A N 1
ATOM 2295 C CA . ASN A 1 299 ? 9.700 14.177 -16.221 1.00 74.81 299 ASN A CA 1
ATOM 2296 C C . ASN A 1 299 ? 10.889 14.288 -15.254 1.00 74.81 299 ASN A C 1
ATOM 2298 O O . ASN A 1 299 ? 10.880 15.065 -14.304 1.00 74.81 299 ASN A O 1
ATOM 2302 N N . THR A 1 300 ? 11.906 13.454 -15.474 1.00 64.69 300 THR A N 1
ATOM 2303 C CA . THR A 1 300 ? 13.149 13.431 -14.690 1.00 64.69 300 THR A CA 1
ATOM 2304 C C . THR A 1 300 ? 14.355 13.581 -15.620 1.00 64.69 300 THR A C 1
ATOM 2306 O O . THR A 1 300 ? 14.379 12.926 -16.667 1.00 64.69 300 THR A O 1
ATOM 2309 N N . PRO A 1 301 ? 15.390 14.364 -15.261 1.00 56.78 301 PRO A N 1
ATOM 2310 C CA . PRO A 1 301 ? 16.642 14.388 -16.015 1.00 56.78 301 PRO A CA 1
ATOM 2311 C C . PRO A 1 301 ? 17.299 12.993 -16.035 1.00 56.78 301 PRO A C 1
ATOM 2313 O O . PRO A 1 301 ? 17.588 12.441 -14.978 1.00 56.78 301 PRO A O 1
ATOM 2316 N N . GLY A 1 302 ? 17.545 12.411 -17.217 1.00 59.34 302 GLY A N 1
ATOM 2317 C CA . GLY A 1 302 ? 18.211 11.103 -17.359 1.00 59.34 302 GLY A CA 1
ATOM 2318 C C . GLY A 1 302 ? 17.418 10.062 -18.160 1.00 59.34 302 GLY A C 1
ATOM 2319 O O . GLY A 1 302 ? 16.569 10.403 -18.981 1.00 59.34 302 GLY A O 1
ATOM 2320 N N . ALA A 1 303 ? 17.738 8.774 -17.972 1.00 53.38 303 ALA A N 1
ATOM 2321 C CA . ALA A 1 303 ? 17.053 7.671 -18.649 1.00 53.38 303 ALA A CA 1
ATOM 2322 C C . ALA A 1 303 ? 15.637 7.476 -18.074 1.00 53.38 303 ALA A C 1
ATOM 2324 O O . ALA A 1 303 ? 15.452 6.779 -17.080 1.00 53.38 303 ALA A O 1
ATOM 2325 N N . GLY A 1 304 ? 14.643 8.102 -18.706 1.00 54.88 304 GLY A N 1
ATOM 2326 C CA . GLY A 1 304 ? 13.225 7.877 -18.427 1.00 54.88 304 GLY A CA 1
ATOM 2327 C C . GLY A 1 304 ? 12.712 6.582 -19.067 1.00 54.88 304 GLY A C 1
ATOM 2328 O O . GLY A 1 304 ? 12.928 6.328 -20.253 1.00 54.88 304 GLY A O 1
ATOM 2329 N N . GLY A 1 305 ? 12.030 5.756 -18.276 1.00 58.84 305 GLY A N 1
ATOM 2330 C CA . GLY A 1 305 ? 11.412 4.490 -18.675 1.00 58.84 305 GLY A CA 1
ATOM 2331 C C . GLY A 1 305 ? 10.710 3.844 -17.479 1.00 58.84 305 GLY A C 1
ATOM 2332 O O . GLY A 1 305 ? 10.933 4.272 -16.346 1.00 58.84 305 GLY A O 1
ATOM 2333 N N . CYS A 1 306 ? 9.826 2.855 -17.700 1.00 64.75 306 CYS A N 1
ATOM 2334 C CA . CYS A 1 306 ? 9.054 2.185 -16.624 1.00 64.75 306 CYS A CA 1
ATOM 2335 C C . CYS A 1 306 ? 9.944 1.766 -15.442 1.00 64.75 306 CYS A C 1
ATOM 2337 O O . CYS A 1 306 ? 9.546 1.815 -14.286 1.00 64.75 306 CYS A O 1
ATOM 2339 N N . PHE A 1 307 ? 11.184 1.419 -15.766 1.00 68.06 307 PHE A N 1
ATOM 2340 C CA . PHE A 1 307 ? 12.278 1.262 -14.834 1.00 68.06 307 PHE A CA 1
ATOM 2341 C C . PHE A 1 307 ? 13.288 2.356 -15.178 1.00 68.06 307 PHE A C 1
ATOM 2343 O O . PHE A 1 307 ? 13.668 2.447 -16.348 1.00 68.06 307 PHE A O 1
ATOM 2350 N N . GLY A 1 308 ? 13.673 3.181 -14.202 1.00 60.34 308 GLY A N 1
ATOM 2351 C CA . GLY A 1 308 ? 14.601 4.304 -14.362 1.00 60.34 308 GLY A CA 1
ATOM 2352 C C . GLY A 1 308 ? 16.021 3.857 -14.694 1.00 60.34 308 GLY A C 1
ATOM 2353 O O . GLY A 1 308 ? 16.243 2.957 -15.512 1.00 60.34 308 GLY A O 1
ATOM 2354 N N . THR A 1 309 ? 17.022 4.431 -14.031 1.00 53.72 309 THR A N 1
ATOM 2355 C CA . THR A 1 309 ? 18.409 4.000 -14.225 1.00 53.72 309 THR A CA 1
ATOM 2356 C C . THR A 1 309 ? 18.558 2.532 -13.814 1.00 53.72 309 THR A C 1
ATOM 2358 O O . THR A 1 309 ? 18.254 2.121 -12.694 1.00 53.72 309 THR A O 1
ATOM 2361 N N . VAL A 1 310 ? 18.976 1.694 -14.762 1.00 50.53 310 VAL A N 1
ATOM 2362 C CA . VAL A 1 310 ? 19.254 0.272 -14.529 1.00 50.53 310 VAL A CA 1
ATOM 2363 C C . VAL A 1 310 ? 20.693 0.173 -14.027 1.00 50.53 310 VAL A C 1
ATOM 2365 O O . VAL A 1 310 ? 21.619 0.142 -14.833 1.00 50.53 310 VAL A O 1
ATOM 2368 N N . SER A 1 311 ? 20.898 0.187 -12.710 1.00 41.47 311 SER A N 1
ATOM 2369 C CA . SER A 1 311 ? 22.239 0.112 -12.111 1.00 41.47 311 SER A CA 1
ATOM 2370 C C . SER A 1 311 ? 22.784 -1.319 -12.008 1.00 41.47 311 SER A C 1
ATOM 2372 O O . SER A 1 311 ? 23.996 -1.487 -11.887 1.00 41.47 311 SER A O 1
ATOM 2374 N N . LYS A 1 312 ? 21.928 -2.351 -12.095 1.00 46.16 312 LYS A N 1
ATOM 2375 C CA . LYS A 1 312 ? 22.304 -3.777 -12.025 1.00 46.16 312 LYS A CA 1
ATOM 2376 C C . LYS A 1 312 ? 21.408 -4.659 -12.907 1.00 46.16 312 LYS A C 1
ATOM 2378 O O . LYS A 1 312 ? 20.409 -4.186 -13.449 1.00 46.16 312 LYS A O 1
ATOM 2383 N N . ASN A 1 313 ? 21.825 -5.905 -13.121 1.00 49.22 313 ASN A N 1
ATOM 2384 C CA . ASN A 1 313 ? 21.359 -6.848 -14.142 1.00 49.22 313 ASN A CA 1
ATOM 2385 C C . ASN A 1 313 ? 19.835 -7.111 -14.100 1.00 49.22 313 ASN A C 1
ATOM 2387 O O . ASN A 1 313 ? 19.381 -8.094 -13.523 1.00 49.22 313 ASN A O 1
ATOM 2391 N N . ARG A 1 314 ? 19.030 -6.254 -14.744 1.00 54.56 314 ARG A N 1
ATOM 2392 C CA . ARG A 1 314 ? 17.580 -6.465 -14.898 1.00 54.56 314 ARG A CA 1
ATOM 2393 C C . ARG A 1 314 ? 17.267 -7.319 -16.120 1.00 54.56 314 ARG A C 1
ATOM 2395 O O . ARG A 1 314 ? 17.743 -7.035 -17.221 1.00 54.56 314 ARG A O 1
ATOM 2402 N N . TYR A 1 315 ? 16.384 -8.296 -15.936 1.00 54.50 315 TYR A N 1
ATOM 2403 C CA . TYR A 1 315 ? 15.921 -9.174 -17.006 1.00 54.50 315 TYR A CA 1
ATOM 2404 C C . TYR A 1 315 ? 14.404 -9.108 -17.156 1.00 54.50 315 TYR A C 1
ATOM 2406 O O . TYR A 1 315 ? 13.648 -9.243 -16.195 1.00 54.50 315 TYR A O 1
ATOM 2414 N N . PHE A 1 316 ? 13.962 -8.911 -18.395 1.00 59.91 316 PHE A N 1
ATOM 2415 C CA . PHE A 1 316 ? 12.551 -8.844 -18.761 1.00 59.91 316 PHE A CA 1
ATOM 2416 C C . PHE A 1 316 ? 12.143 -10.162 -19.415 1.00 59.91 316 PHE A C 1
ATOM 2418 O O . PHE A 1 316 ? 12.567 -10.452 -20.536 1.00 59.91 316 PHE A O 1
ATOM 2425 N N . LYS A 1 317 ? 11.319 -10.965 -18.733 1.00 50.19 317 LYS A N 1
ATOM 2426 C CA . LYS A 1 317 ? 10.802 -12.231 -19.272 1.00 50.19 317 LYS A CA 1
ATOM 2427 C C . LYS A 1 317 ? 9.352 -12.036 -19.700 1.00 50.19 317 LYS A C 1
ATOM 2429 O O . LYS A 1 317 ? 8.445 -11.996 -18.873 1.00 50.19 317 LYS A O 1
ATOM 2434 N N . ASN A 1 318 ? 9.119 -11.939 -21.010 1.00 54.38 318 ASN A N 1
ATOM 2435 C CA . ASN A 1 318 ? 7.762 -11.974 -21.554 1.00 54.38 318 ASN A CA 1
ATOM 2436 C C . ASN A 1 318 ? 7.375 -13.422 -21.903 1.00 54.38 318 ASN A C 1
ATOM 2438 O O . ASN A 1 318 ? 7.940 -14.012 -22.822 1.00 54.38 318 ASN A O 1
ATOM 2442 N N . ARG A 1 319 ? 6.418 -14.001 -21.164 1.00 47.81 319 ARG A N 1
ATOM 2443 C CA . ARG A 1 319 ? 5.976 -15.399 -21.338 1.00 47.81 319 ARG A CA 1
ATOM 2444 C C . ARG A 1 319 ? 5.005 -15.610 -22.509 1.00 47.81 319 ARG A C 1
ATOM 2446 O O . ARG A 1 319 ? 4.759 -16.754 -22.876 1.00 47.81 319 ARG A O 1
ATOM 2453 N N . ARG A 1 320 ? 4.465 -14.548 -23.119 1.00 43.06 320 ARG A N 1
ATOM 2454 C CA . ARG A 1 320 ? 3.565 -14.624 -24.284 1.00 43.06 320 ARG A CA 1
ATOM 2455 C C . ARG A 1 320 ? 3.829 -13.408 -25.178 1.00 43.06 320 ARG A C 1
ATOM 2457 O O . ARG A 1 320 ? 3.518 -12.296 -24.777 1.00 43.06 320 ARG A O 1
ATOM 2464 N N . LYS A 1 321 ? 4.418 -13.567 -26.375 1.00 42.31 321 LYS A N 1
ATOM 2465 C CA . LYS A 1 321 ? 4.460 -12.463 -27.371 1.00 42.31 321 LYS A CA 1
ATOM 2466 C C . LYS A 1 321 ? 3.029 -11.899 -27.507 1.00 42.31 321 LYS A C 1
ATOM 2468 O O . LYS A 1 321 ? 2.144 -12.722 -27.743 1.00 42.31 321 LYS A O 1
ATOM 2473 N N . PRO A 1 322 ? 2.769 -10.584 -27.314 1.00 41.41 322 PRO A N 1
ATOM 2474 C CA . PRO A 1 322 ? 2.934 -9.582 -28.387 1.00 41.41 322 PRO A CA 1
ATOM 2475 C C . PRO A 1 322 ? 3.236 -8.128 -27.909 1.00 41.41 322 PRO A C 1
ATOM 2477 O O . PRO A 1 322 ? 3.104 -7.809 -26.737 1.00 41.41 322 PRO A O 1
ATOM 2480 N N . GLY A 1 323 ? 3.580 -7.226 -28.846 1.00 33.69 323 GLY A N 1
ATOM 2481 C CA . GLY A 1 323 ? 3.441 -5.759 -28.695 1.00 33.69 323 GLY A CA 1
ATOM 2482 C C . GLY A 1 323 ? 4.537 -5.017 -27.908 1.00 33.69 323 GLY A C 1
ATOM 2483 O O . GLY A 1 323 ? 4.840 -5.340 -26.770 1.00 33.69 323 GLY A O 1
ATOM 2484 N N . ARG A 1 324 ? 5.152 -4.002 -28.530 1.00 32.25 324 ARG A N 1
ATOM 2485 C CA . ARG A 1 324 ? 6.309 -3.233 -28.026 1.00 32.25 324 ARG A CA 1
ATOM 2486 C C . ARG A 1 324 ? 6.082 -2.590 -26.644 1.00 32.25 324 ARG A C 1
ATOM 2488 O O . ARG A 1 324 ? 5.321 -1.636 -26.540 1.00 32.25 324 ARG A O 1
ATOM 2495 N N . PHE A 1 325 ? 6.905 -2.962 -25.664 1.00 38.41 325 PHE A N 1
ATOM 2496 C CA . PHE A 1 325 ? 7.464 -1.994 -24.714 1.00 38.41 325 PHE A CA 1
ATOM 2497 C C . PHE A 1 325 ? 8.784 -1.490 -25.297 1.00 38.41 325 PHE A C 1
ATOM 2499 O O . PHE A 1 325 ? 9.748 -2.247 -25.419 1.00 38.41 325 PHE A O 1
ATOM 2506 N N . GLN A 1 326 ? 8.824 -0.230 -25.724 1.00 33.84 326 GLN A N 1
ATOM 2507 C CA . GLN A 1 326 ? 10.066 0.403 -26.158 1.00 33.84 326 GLN A CA 1
ATOM 2508 C C . GLN A 1 326 ? 10.730 1.033 -24.930 1.00 33.84 326 GLN A C 1
ATOM 2510 O O . GLN A 1 326 ? 10.287 2.061 -24.430 1.00 33.84 326 GLN A O 1
ATOM 2515 N N . ILE A 1 327 ? 11.789 0.396 -24.431 1.00 44.59 327 ILE A N 1
ATOM 2516 C CA . ILE A 1 327 ? 12.724 1.037 -23.504 1.00 44.59 327 ILE A CA 1
ATOM 2517 C C . ILE A 1 327 ? 13.521 2.046 -24.336 1.00 44.59 327 ILE A C 1
ATOM 2519 O O . ILE A 1 327 ? 14.281 1.653 -25.224 1.00 44.59 327 ILE A O 1
ATOM 2523 N N . LEU A 1 328 ? 13.342 3.342 -24.082 1.00 32.41 328 LEU A N 1
ATOM 2524 C CA . LEU A 1 328 ? 14.188 4.376 -24.671 1.00 32.41 328 LEU A CA 1
ATOM 2525 C C . LEU A 1 328 ? 15.600 4.250 -24.078 1.00 32.41 328 LEU A C 1
ATOM 2527 O O . LEU A 1 328 ? 15.834 4.574 -22.917 1.00 32.41 328 LEU A O 1
ATOM 2531 N N . ARG A 1 329 ? 16.565 3.777 -24.877 1.00 36.00 329 ARG A N 1
ATOM 2532 C CA . ARG A 1 329 ? 17.995 3.959 -24.591 1.00 36.00 329 ARG A CA 1
ATOM 2533 C C . ARG A 1 329 ? 18.552 5.106 -25.441 1.00 36.00 329 ARG A C 1
ATOM 2535 O O . ARG A 1 329 ? 18.590 5.002 -26.659 1.00 36.00 329 ARG A O 1
ATOM 2542 N N . LYS A 1 330 ? 19.071 6.114 -24.729 1.00 33.16 330 LYS A N 1
ATOM 2543 C CA . LYS A 1 330 ? 20.196 7.018 -25.048 1.00 33.16 330 LYS A CA 1
ATOM 2544 C C . LYS A 1 330 ? 20.079 7.925 -26.293 1.00 33.16 330 LYS A C 1
ATOM 2546 O O . LYS A 1 330 ? 20.270 7.479 -27.417 1.00 33.16 330 LYS A O 1
ATOM 2551 N N . GLN A 1 331 ? 20.029 9.241 -26.067 1.00 26.94 331 GLN A N 1
ATOM 2552 C CA . GLN A 1 331 ? 20.859 10.165 -26.850 1.00 26.94 331 GLN A CA 1
ATOM 2553 C C . GLN A 1 331 ? 22.004 10.646 -25.962 1.00 26.94 331 GLN A C 1
ATOM 2555 O O . GLN A 1 331 ? 21.831 11.458 -25.061 1.00 26.94 331 GLN A O 1
ATOM 2560 N N . GLN A 1 332 ? 23.192 10.102 -26.210 1.00 32.28 332 GLN A N 1
ATOM 2561 C CA . GLN A 1 332 ? 24.430 10.763 -25.833 1.00 32.28 332 GLN A CA 1
ATOM 2562 C C . GLN A 1 332 ? 24.579 11.901 -26.846 1.00 32.28 332 GLN A C 1
ATOM 2564 O O . GLN A 1 332 ? 24.930 11.655 -28.000 1.00 32.28 332 GLN A O 1
ATOM 2569 N N . SER A 1 333 ? 24.227 13.125 -26.463 1.00 31.36 333 SER A N 1
ATOM 2570 C CA . SER A 1 333 ? 24.555 14.300 -27.260 1.00 31.36 333 SER A CA 1
ATOM 2571 C C . SER A 1 333 ? 26.066 14.503 -27.187 1.00 31.36 333 SER A C 1
ATOM 2573 O O . SER A 1 333 ? 26.625 14.984 -26.205 1.00 31.36 333 SER A O 1
ATOM 2575 N N . GLY A 1 334 ? 26.759 14.076 -28.240 1.00 29.36 334 GLY A N 1
ATOM 2576 C CA . GLY A 1 334 ? 28.102 14.557 -28.504 1.00 29.36 334 GLY A CA 1
ATOM 2577 C C . GLY A 1 334 ? 28.043 16.047 -28.828 1.00 29.36 334 GLY A C 1
ATOM 2578 O O . GLY A 1 334 ? 27.270 16.447 -29.697 1.00 29.36 334 GLY A O 1
ATOM 2579 N N . ARG A 1 335 ? 28.864 16.844 -28.137 1.00 28.31 335 ARG A N 1
ATOM 2580 C CA . ARG A 1 335 ? 29.671 17.947 -28.689 1.00 28.31 335 ARG A CA 1
ATOM 2581 C C . ARG A 1 335 ? 30.475 18.607 -27.564 1.00 28.31 335 ARG A C 1
ATOM 2583 O O . ARG A 1 335 ? 29.913 19.303 -26.731 1.00 28.31 335 ARG A O 1
ATOM 2590 N N . TYR A 1 336 ? 31.795 18.466 -27.628 1.00 25.84 336 TYR A N 1
ATOM 2591 C CA . TYR A 1 336 ? 32.691 19.611 -27.463 1.00 25.84 336 TYR A CA 1
ATOM 2592 C C . TYR A 1 336 ? 33.618 19.679 -28.696 1.00 25.84 336 TYR A C 1
ATOM 2594 O O . TYR A 1 336 ? 33.932 18.626 -29.259 1.00 25.84 336 TYR A O 1
ATOM 2602 N N . PRO A 1 337 ? 33.970 20.886 -29.184 1.00 35.16 337 PRO A N 1
ATOM 2603 C CA . PRO A 1 337 ? 34.594 21.110 -30.486 1.00 35.16 337 PRO A CA 1
ATOM 2604 C C . PRO A 1 337 ? 36.126 21.241 -30.411 1.00 35.16 337 PRO A C 1
ATOM 2606 O O . PRO A 1 337 ? 36.673 21.617 -29.381 1.00 35.16 337 PRO A O 1
ATOM 2609 N N . GLY A 1 338 ? 36.792 21.033 -31.555 1.00 27.34 338 GLY A N 1
ATOM 2610 C CA . GLY A 1 338 ? 38.220 21.313 -31.781 1.00 27.34 338 GLY A CA 1
ATOM 2611 C C . GLY A 1 338 ? 39.105 20.134 -31.375 1.00 27.34 338 GLY A C 1
ATOM 2612 O O . GLY A 1 338 ? 39.123 19.733 -30.226 1.00 27.34 338 GLY A O 1
ATOM 2613 N N . ILE A 1 339 ? 39.847 19.491 -32.272 1.00 29.69 339 ILE A N 1
ATOM 2614 C CA . ILE A 1 339 ? 40.953 20.072 -33.038 1.00 29.69 339 ILE A CA 1
ATOM 2615 C C . ILE A 1 339 ? 41.023 19.396 -34.419 1.00 29.69 339 ILE A C 1
ATOM 2617 O O . ILE A 1 339 ? 41.048 18.172 -34.528 1.00 29.69 339 ILE A O 1
ATOM 2621 N N . LYS A 1 340 ? 41.091 20.212 -35.479 1.00 31.20 340 LYS A N 1
ATOM 2622 C CA . LYS A 1 340 ? 41.526 19.789 -36.816 1.00 31.20 340 LYS A CA 1
ATOM 2623 C C . LYS A 1 340 ? 42.997 19.364 -36.756 1.00 31.20 340 LYS A C 1
ATOM 2625 O O . LYS A 1 340 ? 43.831 20.150 -36.312 1.00 31.20 340 LYS A O 1
ATOM 2630 N N . ARG A 1 341 ? 43.334 18.205 -37.319 1.00 30.31 341 ARG A N 1
ATOM 2631 C CA . ARG A 1 341 ? 44.596 18.045 -38.052 1.00 30.31 341 ARG A CA 1
ATOM 2632 C C . ARG A 1 341 ? 44.303 17.402 -39.396 1.00 30.31 341 ARG A C 1
ATOM 2634 O O . ARG A 1 341 ? 43.577 16.417 -39.485 1.00 30.31 341 ARG A O 1
ATOM 2641 N N . GLU A 1 342 ? 44.786 18.088 -40.417 1.00 30.23 342 GLU A N 1
ATOM 2642 C CA . GLU A 1 342 ? 44.533 17.850 -41.825 1.00 30.23 342 GLU A CA 1
ATOM 2643 C C . GLU A 1 342 ? 45.233 16.595 -42.349 1.00 30.23 342 GLU A C 1
ATOM 2645 O O . GLU A 1 342 ? 46.226 16.103 -41.817 1.00 30.23 342 GLU A O 1
ATOM 2650 N N . SER A 1 343 ? 44.626 16.115 -43.424 1.00 31.02 343 SER A N 1
ATOM 2651 C CA . SER A 1 343 ? 44.970 15.037 -44.337 1.00 31.02 343 SER A CA 1
ATOM 2652 C C . SER A 1 343 ? 46.381 15.082 -44.923 1.00 31.02 343 SER A C 1
ATOM 2654 O O . SER A 1 343 ? 46.880 16.147 -45.273 1.00 31.02 343 SER A O 1
ATOM 2656 N N . GLY A 1 344 ? 46.922 13.895 -45.211 1.00 30.19 344 GLY A N 1
ATOM 2657 C CA . GLY A 1 344 ? 48.075 13.726 -46.095 1.00 30.19 344 GLY A CA 1
ATOM 2658 C C . GLY A 1 344 ? 48.416 12.263 -46.389 1.00 30.19 344 GLY A C 1
ATOM 2659 O O . GLY A 1 344 ? 49.501 11.818 -46.042 1.00 30.19 344 GLY A O 1
ATOM 2660 N N . GLN A 1 345 ? 47.513 11.496 -47.013 1.00 31.58 345 GLN A N 1
ATOM 2661 C CA . GLN A 1 345 ? 47.885 10.247 -47.697 1.00 31.58 345 GLN A CA 1
ATOM 2662 C C . GLN A 1 345 ? 48.015 10.529 -49.198 1.00 31.58 345 GLN A C 1
ATOM 2664 O O . GLN A 1 345 ? 47.021 10.589 -49.921 1.00 31.58 345 GLN A O 1
ATOM 2669 N N . GLN A 1 346 ? 49.253 10.705 -49.660 1.00 33.44 346 GLN A N 1
ATOM 2670 C CA . GLN A 1 346 ? 49.607 10.580 -51.071 1.00 33.44 346 GLN A CA 1
ATOM 2671 C C . GLN A 1 346 ? 49.859 9.102 -51.390 1.00 33.44 346 GLN A C 1
ATOM 2673 O O . GLN A 1 346 ? 50.708 8.449 -50.789 1.00 33.44 346 GLN A O 1
ATOM 2678 N N . ARG A 1 347 ? 49.097 8.587 -52.357 1.00 31.89 347 ARG A N 1
ATOM 2679 C CA . ARG A 1 347 ? 49.419 7.382 -53.130 1.00 31.89 347 ARG A CA 1
ATOM 2680 C C . ARG A 1 347 ? 50.591 7.698 -54.061 1.00 31.89 347 ARG A C 1
ATOM 2682 O O . ARG A 1 347 ? 50.502 8.734 -54.706 1.00 31.89 347 ARG A O 1
ATOM 2689 N N . HIS A 1 348 ? 51.572 6.804 -54.194 1.00 32.09 348 HIS A N 1
ATOM 2690 C CA . HIS A 1 348 ? 52.351 6.484 -55.414 1.00 32.09 348 HIS A CA 1
ATOM 2691 C C . HIS A 1 348 ? 52.945 5.073 -55.192 1.00 32.09 348 HIS A C 1
ATOM 2693 O O . HIS A 1 348 ? 53.550 4.824 -54.158 1.00 32.09 348 HIS A O 1
ATOM 2699 N N . GLN A 1 349 ? 52.425 4.072 -55.910 1.00 33.59 349 GLN A N 1
ATOM 2700 C CA . GLN A 1 349 ? 53.038 3.363 -57.052 1.00 33.59 349 GLN A CA 1
ATOM 2701 C C . GLN A 1 349 ? 53.898 2.145 -56.653 1.00 33.59 349 GLN A C 1
ATOM 2703 O O . GLN A 1 349 ? 54.923 2.268 -55.996 1.00 33.59 349 GLN A O 1
ATOM 2708 N N . MET A 1 350 ? 53.433 0.964 -57.084 1.00 29.50 350 MET A N 1
ATOM 2709 C CA . MET A 1 350 ? 54.242 -0.239 -57.289 1.00 29.50 350 MET A CA 1
ATOM 2710 C C . MET A 1 350 ? 55.081 -0.054 -58.552 1.00 29.50 350 MET A C 1
ATOM 2712 O O . MET A 1 350 ? 54.511 0.268 -59.592 1.00 29.50 350 MET A O 1
ATOM 2716 N N . GLU A 1 351 ? 56.362 -0.405 -58.494 1.00 30.66 351 GLU A N 1
ATOM 2717 C CA . GLU A 1 351 ? 57.024 -1.101 -59.596 1.00 30.66 351 GLU A CA 1
ATOM 2718 C C . GLU A 1 351 ? 58.147 -1.982 -59.029 1.00 30.66 351 GLU A C 1
ATOM 2720 O O . GLU A 1 351 ? 58.969 -1.540 -58.230 1.00 30.66 351 GLU A O 1
ATOM 2725 N N . MET A 1 352 ? 58.104 -3.266 -59.385 1.00 33.41 352 MET A N 1
ATOM 2726 C CA . MET A 1 352 ? 59.149 -4.256 -59.137 1.00 33.41 352 MET A CA 1
ATOM 2727 C C . MET A 1 352 ? 60.104 -4.248 -60.331 1.00 33.41 352 MET A C 1
ATOM 2729 O O . MET A 1 352 ? 59.641 -4.312 -61.468 1.00 33.41 352 MET A O 1
ATOM 2733 N N . GLY A 1 353 ? 61.412 -4.270 -60.083 1.00 30.59 353 GLY A N 1
ATOM 2734 C CA . GLY A 1 353 ? 62.406 -4.479 -61.133 1.00 30.59 353 GLY A CA 1
ATOM 2735 C C . GLY A 1 353 ? 63.838 -4.504 -60.607 1.00 30.59 353 GLY A C 1
ATOM 2736 O O . GLY A 1 353 ? 64.423 -3.440 -60.458 1.00 30.59 353 GLY A O 1
ATOM 2737 N N . LEU A 1 354 ? 64.339 -5.734 -60.410 1.00 33.31 354 LEU A N 1
ATOM 2738 C CA . LEU A 1 354 ? 65.734 -6.200 -60.263 1.00 33.31 354 LEU A CA 1
ATOM 2739 C C . LEU A 1 354 ? 66.591 -5.668 -59.103 1.00 33.31 354 LEU A C 1
ATOM 2741 O O . LEU A 1 354 ? 66.980 -4.482 -59.103 1.00 33.31 354 LEU A O 1
#

Solvent-accessible surface area (backbone atoms only — not comparable to full-atom values): 21099 Å² total; per-residue (Å²): 138,80,99,83,83,85,78,89,75,79,86,79,59,86,85,74,66,85,71,69,91,83,56,83,84,75,85,87,82,82,78,84,72,70,72,75,77,76,68,70,75,82,77,67,76,46,52,68,46,78,43,83,57,65,43,29,33,34,42,34,48,58,58,84,74,53,76,40,40,33,42,38,44,30,28,73,69,58,66,9,33,20,38,46,74,64,44,96,80,55,84,52,88,45,58,36,74,36,75,99,68,43,30,34,38,36,50,48,23,27,58,64,43,87,79,31,29,48,68,47,46,54,70,45,17,25,49,96,54,70,20,67,63,43,62,65,55,69,56,28,45,31,39,37,32,41,39,33,30,33,78,88,69,48,80,43,67,35,62,78,44,76,48,37,57,45,35,65,36,68,56,96,27,23,43,30,26,49,40,63,45,30,62,39,32,58,12,32,47,56,36,67,34,64,55,89,90,40,30,75,70,46,51,44,46,52,47,90,94,43,76,78,23,42,38,40,35,43,77,40,65,29,41,49,60,58,42,32,47,46,43,30,69,75,49,42,51,74,72,41,102,57,78,60,54,44,62,60,42,25,31,36,31,55,44,78,48,71,61,89,91,48,75,42,83,44,81,48,62,36,50,61,45,15,54,63,54,30,46,50,94,61,41,35,35,41,30,44,63,66,50,51,78,39,74,79,36,71,76,62,97,72,61,55,38,87,50,21,67,78,89,60,79,69,43,79,48,70,82,44,92,75,82,88,81,81,74,66,78,81,84,82,80,84,82,85,82,87,80,91,80,84,88,84,85,81,88,81,84,92,82,89,80,136

Radius of gyration: 33.01 Å; Cα contacts (8 Å, |Δi|>4): 678; chains: 1; bounding box: 100×61×131 Å

Secondary structure (DSSP, 8-state):
-----SSSSTTS-GGGSPPSTT-------------------------EEEEESSSEEEEEE--TTEEEEEEEEEETTT--EEEEE-STT---TTEEEEGGGTEEEEEEE-TTSTT-SGGGGGTTTSGGGTS-SPPP-TTSEEEEEEEEEETTS-EEE-PPEEEESSSSEEETBEEEE-SHHHHHTTSHHHH---GGGTTTTTTB---TTSTTPEEEEE-S-EEHHHHHHHHIIIIIHHHSSSPPPGGG---EEEEEEEETTEEEEEEEE-STT-PPPB--SS-EEEE-TT--EE-----SSS--SSB----S--EEE-SS--S-------------------------------

Sequence (354 aa):
MPPGQELSGLTKDPQKRERFYGEAVGYYAGASLTEPEKKDPEQVEMKVTVHNEEVLYVEVEIPSGVNGLKLWVEGAASGAKGWIDLNSFTQDERVLMKGAGSVCDVILDDISIQGARCADLRGDMRSDHGGNDIALILGEDIRIYAEAVTESGNTAAGPVCQTNSLFQKVANGKIVISNIRHLENPNRRVSDFHPAANEQKLGLNSPAEQPGAYVISQSEDMSWRAYRNAVVREIHSSHAPAIQAADNISVYYKIYRKQGEVLTEEWTGTAPGCYAPLEPEFDLVYEGNGKKISELVVNTPGAGGCFGTVSKNRYFKNRRKPGRFQILRKQQSGRYPGIKRESGQQRHQMEMGL

Foldseek 3Di:
DDPPPPDPPPPPDPVPDDDDPPDDPDDDDDDDPPPPPPPPPPQQAKDWDFDPALFTKIKIFATPQFPWKWKWKAFPLQRWIFIDTQDPPDPPLQWFADDVRRMIMGTCDHQQDPLRHVQNCLVRQDVVNVHDNTGHQQFTKMWIKMWTQGPVRDIHIYDIDIQTRQARADDPQAGEHEEQSNLQCLACQRHVHDCPVPSVSNSHADDPVDHFAHEYAYDAAYELLVSLVCCQPPPVVRNDPDRDDSQQGWGKGWDWDDDPNDTDIDIDTFHRSAYDAAERPTEYEYEDAPHHYDDHHHDDPAQDFNHGDCPDDYHYDYPDDDDDPDRDDDDPDDDDDDDDDDDDDDDDDDDDDD

Nearest PDB structures (foldseek):
  7u01-assembly3_C  TM=6.115E-01  e=9.820E-03  Homo sapiens
  6tpu-assembly2_B  TM=6.217E-01  e=7.403E-02  Homo sapiens
  3zk4-assembly1_B  TM=2.945E-01  e=2.360E-03  Lupinus luteus
  6e3f-assembly1_A  TM=3.304E-01  e=5.753E-03  Streptococcus intermedius
  4tsh-assembly1_B  TM=2.851E-01  e=1.106E-02  Streptococcus mutans

Mean predicted aligned error: 14.16 Å